Protein AF-A0A523IJZ5-F1 (afdb_monomer)

Nearest PDB structures (foldseek):
  7aeb-assembly1_M  TM=8.830E-01  e=8.370E-03  Algoriphagus machipongonensis
  7b5h-assembly1_AK  TM=8.941E-01  e=1.150E-02  Nostoc sp. PCC 7120 = FACHB-418
  8kea-assembly1_L  TM=5.771E-01  e=1.914E-02  unclassified Caudoviricetes

Solvent-accessible surface area (backbone atoms only — not comparable to full-atom values): 16763 Å² total; per-residue (Å²): 123,75,78,54,56,58,54,52,50,50,50,53,55,48,55,69,60,45,64,66,50,56,62,51,50,53,37,61,65,55,29,76,45,68,46,76,43,70,34,49,88,93,50,34,41,39,58,50,21,29,68,60,71,72,40,41,80,48,23,62,62,42,33,64,70,59,65,45,60,87,82,58,56,60,54,64,75,36,78,44,62,41,67,16,54,70,57,53,51,49,44,75,74,48,88,50,67,71,58,42,54,48,54,51,52,53,52,51,52,55,53,51,59,64,75,70,62,78,88,80,92,81,84,88,86,77,85,90,79,83,84,89,81,88,87,89,80,89,86,89,79,89,82,83,87,82,91,87,85,88,80,89,76,91,86,84,86,87,89,89,84,77,84,76,80,80,73,80,76,78,73,78,70,54,69,66,59,57,53,49,51,53,53,52,52,53,51,52,50,54,50,51,58,57,54,58,66,70,62,69,73,75,78,77,68,71,71,81,76,70,80,82,81,77,94,81,71,92,74,90,75,86,80,86,78,80,78,76,88,76,74,90,76,78,83,78,80,80,68,86,77,72,79,75,78,83,82,81,129

pLDDT: mean 70.41, std 18.74, range [40.12, 95.56]

Mean predicted aligned error: 20.88 Å

Secondary structure (DSSP, 8-state):
-HHHHHHHHHHHHHHHHHHHHHHHHHHHHHTTS-EEEEPPTT--HHHHHHHHHS-GGGHHHHHHHHT--TTT---TT-EEEE--HHHHHHHHH---HHHHHHHHHHHHHHHHHHHT-SS--S--SS-SSS-------S------------------S-----------------HHHHHHHHHHHHHHHHHHHHHHHTSTTSSSSSGGGTSSS--------------------------TTGGGSSS--

Structure (mmCIF, N/CA/C/O backbone):
data_AF-A0A523IJZ5-F1
#
_entry.id   AF-A0A523IJZ5-F1
#
loop_
_atom_site.group_PDB
_atom_site.id
_atom_site.type_symbol
_atom_site.label_atom_id
_atom_site.label_alt_id
_atom_site.label_comp_id
_atom_site.label_asym_id
_atom_site.label_entity_id
_atom_site.label_seq_id
_atom_site.pdbx_PDB_ins_code
_atom_site.Cartn_x
_atom_site.Cartn_y
_atom_site.Cartn_z
_atom_site.occupancy
_atom_site.B_iso_or_equiv
_atom_site.auth_seq_id
_atom_site.auth_comp_id
_atom_site.auth_asym_id
_atom_site.auth_atom_id
_atom_site.pdbx_PDB_model_num
ATOM 1 N N . MET A 1 1 ? -40.196 33.679 2.239 1.00 61.31 1 MET A N 1
ATOM 2 C CA . MET A 1 1 ? -39.319 33.195 1.147 1.00 61.31 1 MET A CA 1
ATOM 3 C C . MET A 1 1 ? -37.826 33.129 1.507 1.00 61.31 1 MET A C 1
ATOM 5 O O . MET A 1 1 ? -37.178 32.192 1.077 1.00 61.31 1 MET A O 1
ATOM 9 N N . LYS A 1 2 ? -37.268 34.013 2.355 1.00 73.88 2 LYS A N 1
ATOM 10 C CA . LYS A 1 2 ? -35.822 34.006 2.694 1.00 73.88 2 LYS A CA 1
ATOM 11 C C . LYS A 1 2 ? -35.298 32.770 3.461 1.00 73.88 2 LYS A C 1
ATOM 13 O O . LYS A 1 2 ? -34.113 32.484 3.391 1.00 73.88 2 LYS A O 1
ATOM 18 N N . LYS A 1 3 ? -36.159 32.020 4.165 1.00 75.25 3 LYS A N 1
ATOM 19 C CA . LYS A 1 3 ? -35.753 30.865 4.999 1.00 75.25 3 LYS A CA 1
ATOM 20 C C . LYS A 1 3 ? -35.251 29.659 4.191 1.00 75.25 3 LYS A C 1
ATOM 22 O O . LYS A 1 3 ? -34.451 28.888 4.699 1.00 75.25 3 LYS A O 1
ATOM 27 N N . TYR A 1 4 ? -35.684 29.521 2.939 1.00 83.62 4 TYR A N 1
ATOM 28 C CA . TYR A 1 4 ? -35.311 28.386 2.091 1.00 83.62 4 TYR A CA 1
ATOM 29 C C . TYR A 1 4 ? -34.018 28.629 1.306 1.00 83.62 4 TYR A C 1
ATOM 31 O O . TYR A 1 4 ? -33.359 27.670 0.936 1.00 83.62 4 TYR A O 1
ATOM 39 N N . ILE A 1 5 ? -33.612 29.894 1.137 1.00 85.50 5 ILE A N 1
ATOM 40 C CA . ILE A 1 5 ? -32.406 30.270 0.382 1.00 85.50 5 ILE A CA 1
ATOM 41 C C . ILE A 1 5 ? -31.143 29.714 1.051 1.00 85.50 5 ILE A C 1
ATOM 43 O O . ILE A 1 5 ? -30.260 29.199 0.374 1.00 85.50 5 ILE A O 1
ATOM 47 N N . LEU A 1 6 ? -31.065 29.771 2.384 1.00 83.38 6 LEU A N 1
ATOM 48 C CA . LEU A 1 6 ? -29.912 29.251 3.121 1.00 83.38 6 LEU A CA 1
ATOM 49 C C . LEU A 1 6 ? -29.849 27.717 3.071 1.00 83.38 6 LEU A C 1
ATOM 51 O O . LEU A 1 6 ? -28.772 27.156 2.900 1.00 83.38 6 LEU A O 1
ATOM 55 N N . ALA A 1 7 ? -31.002 27.048 3.158 1.00 83.69 7 ALA A N 1
ATOM 56 C CA . ALA A 1 7 ? -31.085 25.593 3.061 1.00 83.69 7 ALA A CA 1
ATOM 57 C C . ALA A 1 7 ? -30.683 25.092 1.666 1.00 83.69 7 ALA A C 1
ATOM 59 O O . ALA A 1 7 ? -29.946 24.117 1.565 1.00 83.69 7 ALA A O 1
ATOM 60 N N . THR A 1 8 ? -31.091 25.781 0.594 1.00 87.12 8 THR A N 1
ATOM 61 C CA . THR A 1 8 ? -30.681 25.429 -0.775 1.00 87.12 8 THR A CA 1
ATOM 62 C C . THR A 1 8 ? -29.196 25.681 -1.026 1.00 87.12 8 THR A C 1
ATOM 64 O O . THR A 1 8 ? -28.566 24.899 -1.727 1.00 87.12 8 THR A O 1
ATOM 67 N N . LEU A 1 9 ? -28.615 26.726 -0.424 1.00 88.06 9 LEU A N 1
ATOM 68 C CA . LEU A 1 9 ? -27.176 27.000 -0.524 1.00 88.06 9 LEU A CA 1
ATOM 69 C C . LEU A 1 9 ? -26.358 25.928 0.202 1.00 88.06 9 LEU A C 1
ATOM 71 O O . LEU A 1 9 ? -25.366 25.440 -0.329 1.00 88.06 9 LEU A O 1
ATOM 75 N N . PHE A 1 10 ? -26.809 25.523 1.390 1.00 86.88 10 PHE A N 1
ATOM 76 C CA . PHE A 1 10 ? -26.154 24.473 2.162 1.00 86.88 10 PHE A CA 1
ATOM 77 C C . PHE A 1 10 ? -26.295 23.103 1.493 1.00 86.88 10 PHE A C 1
ATOM 79 O O . PHE A 1 10 ? -25.325 22.358 1.437 1.00 86.88 10 PHE A O 1
ATOM 86 N N . LEU A 1 11 ? -27.465 22.789 0.927 1.00 85.44 11 LEU A N 1
ATOM 87 C CA . LEU A 1 11 ? -27.682 21.550 0.181 1.00 85.44 11 LEU A CA 1
ATOM 88 C C . LEU A 1 11 ? -26.847 21.514 -1.106 1.00 85.44 11 LEU A C 1
ATOM 90 O O . LEU A 1 11 ? -26.221 20.500 -1.383 1.00 85.44 11 LEU A O 1
ATOM 94 N N . GLY A 1 12 ? -26.773 22.620 -1.854 1.00 84.88 12 GLY A N 1
ATOM 95 C CA . GLY A 1 12 ? -25.914 22.718 -3.038 1.00 84.88 12 GLY A CA 1
ATOM 96 C C . GLY A 1 12 ? -24.428 22.564 -2.701 1.00 84.88 12 GLY A C 1
ATOM 97 O O . GLY A 1 12 ? -23.717 21.837 -3.389 1.00 84.88 12 GLY A O 1
ATOM 98 N N . LEU A 1 13 ? -23.971 23.177 -1.602 1.00 83.44 13 LEU A N 1
ATOM 99 C CA . LEU A 1 13 ? -22.593 23.034 -1.120 1.00 83.44 13 LEU A CA 1
ATOM 100 C C . LEU A 1 13 ? -22.301 21.611 -0.618 1.00 83.44 13 LEU A C 1
ATOM 102 O O . LEU A 1 13 ? -21.211 21.094 -0.836 1.00 83.44 13 LEU A O 1
ATOM 106 N N . PHE A 1 14 ? -23.273 20.972 0.033 1.00 79.81 14 PHE A N 1
ATOM 107 C CA . PHE A 1 14 ? -23.161 19.597 0.509 1.00 79.81 14 PHE A CA 1
ATOM 108 C C . PHE A 1 14 ? -23.095 18.604 -0.655 1.00 79.81 14 PHE A C 1
ATOM 110 O O . PHE A 1 14 ? -22.232 17.737 -0.652 1.00 79.81 14 PHE A O 1
ATOM 117 N N . VAL A 1 15 ? -23.929 18.773 -1.686 1.00 79.56 15 VAL A N 1
ATOM 118 C CA . VAL A 1 15 ? -23.905 17.931 -2.895 1.00 79.56 15 VAL A CA 1
ATOM 119 C C . VAL A 1 15 ? -22.580 18.081 -3.654 1.00 79.56 15 VAL A C 1
ATOM 121 O O . VAL A 1 15 ? -22.011 17.074 -4.061 1.00 79.56 15 VAL A O 1
ATOM 124 N N . LEU A 1 16 ? -22.019 19.294 -3.739 1.00 76.81 16 LEU A N 1
ATOM 125 C CA . LEU A 1 16 ? -20.669 19.523 -4.283 1.00 76.81 16 LEU A CA 1
ATOM 126 C C . LEU A 1 16 ? -19.558 18.817 -3.486 1.00 76.81 16 LEU A C 1
ATOM 128 O O . LEU A 1 16 ? -18.507 18.502 -4.035 1.00 76.81 16 LEU A O 1
ATOM 132 N N . PHE A 1 17 ? -19.781 18.559 -2.197 1.00 71.81 17 PHE A N 1
ATOM 133 C CA . PHE A 1 17 ? -18.859 17.806 -1.344 1.00 71.81 17 PHE A CA 1
ATOM 134 C C . PHE A 1 17 ? -19.117 16.290 -1.339 1.00 71.81 17 PHE A C 1
ATOM 136 O O . PHE A 1 17 ? -18.283 15.553 -0.812 1.00 71.81 17 PHE A O 1
ATOM 143 N N . LEU A 1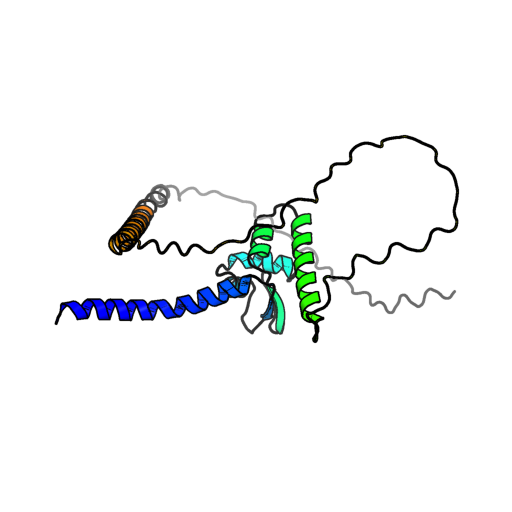 18 ? -20.224 15.805 -1.918 1.00 66.94 18 LEU A N 1
ATOM 144 C CA . LEU A 1 18 ? -20.534 14.371 -1.983 1.00 66.94 18 LEU A CA 1
ATOM 145 C C . LEU A 1 18 ? -19.800 13.647 -3.118 1.00 66.94 18 LEU A C 1
ATOM 147 O O . LEU A 1 18 ? -19.431 12.490 -2.940 1.00 66.94 18 LEU A O 1
ATOM 151 N N . GLU A 1 19 ? -19.534 14.310 -4.245 1.00 61.75 19 GLU A N 1
ATOM 152 C CA . GLU A 1 19 ? -18.826 13.706 -5.387 1.00 61.75 19 GLU A CA 1
ATOM 153 C C . GLU A 1 19 ? -17.464 13.066 -5.026 1.00 61.75 19 GLU A C 1
ATOM 155 O O . GLU A 1 19 ? -17.222 11.919 -5.415 1.00 61.75 19 GLU A O 1
ATOM 160 N N . PRO A 1 20 ? -16.573 13.702 -4.237 1.00 68.12 20 PRO A N 1
ATOM 161 C CA . PRO A 1 20 ? -15.323 13.058 -3.833 1.00 68.12 20 PRO A CA 1
ATOM 162 C C . PRO A 1 20 ? -15.510 11.894 -2.843 1.00 68.12 20 PRO A C 1
ATOM 164 O O . PRO A 1 20 ? -14.590 11.100 -2.670 1.00 68.12 20 PRO A O 1
ATOM 167 N N . ALA A 1 21 ? -16.667 11.742 -2.191 1.00 61.16 21 ALA A N 1
ATOM 168 C CA . ALA A 1 21 ? -16.880 10.644 -1.246 1.00 61.16 21 ALA A CA 1
ATOM 169 C C . ALA A 1 21 ? -17.087 9.293 -1.950 1.00 61.16 21 ALA A C 1
ATOM 171 O O . ALA A 1 21 ? -16.671 8.261 -1.423 1.00 61.16 21 ALA A O 1
ATOM 172 N N . GLU A 1 22 ? -17.676 9.279 -3.148 1.00 60.88 22 GLU A N 1
ATOM 173 C CA . GLU A 1 22 ? -17.933 8.031 -3.882 1.00 60.88 22 GLU A CA 1
ATOM 174 C C . GLU A 1 22 ? -16.650 7.406 -4.446 1.00 60.88 22 GLU A C 1
ATOM 176 O O . GLU A 1 22 ? -16.465 6.183 -4.422 1.00 60.88 22 GLU A O 1
ATOM 181 N N . THR A 1 23 ? -15.706 8.244 -4.881 1.00 62.97 23 THR A N 1
ATOM 182 C CA . THR A 1 23 ? -14.375 7.785 -5.304 1.00 62.97 23 THR A CA 1
ATOM 183 C C . THR A 1 23 ? -13.568 7.245 -4.121 1.00 62.97 23 THR A C 1
ATOM 185 O O . THR A 1 23 ? -12.861 6.248 -4.259 1.00 62.97 23 THR A O 1
ATOM 188 N N . LEU A 1 24 ? -13.739 7.822 -2.929 1.00 64.75 24 LEU A N 1
ATOM 189 C CA . LEU A 1 24 ? -13.119 7.311 -1.707 1.00 64.75 24 LEU A CA 1
ATOM 190 C C . LEU A 1 24 ? -13.738 5.985 -1.247 1.00 64.75 24 LEU A C 1
ATOM 192 O O . LEU A 1 24 ? -12.995 5.064 -0.907 1.00 64.75 24 LEU A O 1
ATOM 196 N N . LEU A 1 25 ? -15.068 5.851 -1.269 1.00 65.31 25 LEU A N 1
ATOM 197 C CA . LEU A 1 25 ? -15.732 4.613 -0.844 1.00 65.31 25 LEU A CA 1
ATOM 198 C C . LEU A 1 25 ? -15.431 3.441 -1.781 1.00 65.31 25 LEU A C 1
ATOM 200 O O . LEU A 1 25 ? -15.143 2.343 -1.309 1.00 65.31 25 LEU A O 1
ATOM 204 N N . SER A 1 26 ? -15.477 3.658 -3.096 1.00 61.38 26 SER A N 1
ATOM 205 C CA . SER A 1 26 ? -15.218 2.595 -4.077 1.00 61.38 26 SER A CA 1
ATOM 206 C C . SER A 1 26 ? -13.779 2.077 -4.017 1.00 61.38 26 SER A C 1
ATOM 208 O O . SER A 1 26 ? -13.562 0.867 -4.107 1.00 61.38 26 SER A O 1
ATOM 210 N N . ASN A 1 27 ? -12.803 2.960 -3.786 1.00 64.19 27 ASN A N 1
ATOM 211 C CA . ASN A 1 27 ? -11.421 2.549 -3.546 1.00 64.19 27 ASN A CA 1
ATOM 212 C C . ASN A 1 27 ? -11.291 1.780 -2.226 1.00 64.19 27 ASN A C 1
ATOM 214 O O . ASN A 1 27 ? -10.642 0.738 -2.198 1.00 64.19 27 ASN A O 1
ATOM 218 N N . PHE A 1 28 ? -11.968 2.223 -1.163 1.00 67.31 28 PHE A N 1
ATOM 219 C CA . PHE A 1 28 ? -11.942 1.531 0.127 1.00 67.31 28 PHE A CA 1
ATOM 220 C C . PHE A 1 28 ? -12.546 0.117 0.054 1.00 67.31 28 PHE A C 1
ATOM 222 O O . PHE A 1 28 ? -12.007 -0.813 0.644 1.00 67.31 28 PHE A O 1
ATOM 229 N N . LEU A 1 29 ? -13.619 -0.067 -0.722 1.00 65.56 29 LEU A N 1
ATOM 230 C CA . LEU A 1 29 ? -14.263 -1.369 -0.946 1.00 65.56 29 LEU A CA 1
ATOM 231 C C . LEU A 1 29 ? -13.415 -2.318 -1.814 1.00 65.56 29 LEU A C 1
ATOM 233 O O . LEU A 1 29 ? -13.462 -3.531 -1.628 1.00 65.56 29 LEU A O 1
ATOM 237 N N . ARG A 1 30 ? -12.608 -1.794 -2.746 1.00 63.94 30 ARG A N 1
ATOM 238 C CA . ARG A 1 30 ? -11.722 -2.608 -3.606 1.00 63.94 30 ARG A CA 1
ATOM 239 C C . ARG A 1 30 ? -10.488 -3.155 -2.887 1.00 63.94 30 ARG A C 1
ATOM 241 O O . ARG A 1 30 ? -9.877 -4.104 -3.366 1.00 63.94 30 ARG A O 1
ATOM 248 N N . LEU A 1 31 ? -10.132 -2.587 -1.740 1.00 75.06 31 LEU A N 1
ATOM 249 C CA . LEU A 1 31 ? -8.937 -2.941 -0.975 1.00 75.06 31 LEU A CA 1
ATOM 250 C C . LEU A 1 31 ? -9.049 -4.235 -0.165 1.00 75.06 31 LEU A C 1
ATOM 252 O O . LEU A 1 31 ? -8.083 -4.616 0.502 1.00 75.06 31 LEU A O 1
ATOM 256 N N . GLU A 1 32 ? -10.198 -4.910 -0.180 1.00 81.19 32 GLU A N 1
ATOM 257 C CA . GLU A 1 32 ? -10.340 -6.196 0.508 1.00 81.19 32 GLU A CA 1
ATOM 258 C C . GLU A 1 32 ? -9.559 -7.319 -0.184 1.00 81.19 32 GLU A C 1
ATOM 260 O O . GLU A 1 32 ? -9.140 -8.268 0.481 1.00 81.19 32 GLU A O 1
ATOM 265 N N . GLN A 1 33 ? -9.291 -7.197 -1.489 1.00 85.69 33 GLN A N 1
ATOM 266 C CA . GLN A 1 33 ? -8.629 -8.237 -2.273 1.00 85.69 33 GLN A CA 1
ATOM 267 C C . GLN A 1 33 ? -7.292 -7.763 -2.866 1.00 85.69 33 GLN A C 1
ATOM 269 O O . GLN A 1 33 ? -7.141 -6.581 -3.178 1.00 85.69 33 GLN A O 1
ATOM 274 N N . PRO A 1 34 ? -6.309 -8.675 -3.031 1.00 90.19 34 PRO A N 1
ATOM 275 C CA . PRO A 1 34 ? -5.136 -8.411 -3.858 1.00 90.19 34 PRO A CA 1
ATOM 276 C C . PRO A 1 34 ? -5.537 -7.913 -5.243 1.00 90.19 34 PRO A C 1
ATOM 278 O O . PRO A 1 34 ? -6.434 -8.479 -5.867 1.00 90.19 34 PRO A O 1
ATOM 281 N N . THR A 1 35 ? -4.801 -6.948 -5.778 1.00 91.12 35 THR A N 1
ATOM 282 C CA . THR A 1 35 ? -4.906 -6.598 -7.193 1.00 91.12 35 THR A CA 1
ATOM 283 C C . THR A 1 35 ? -3.532 -6.386 -7.811 1.00 91.12 35 THR A C 1
ATOM 285 O O . THR A 1 35 ? -2.534 -6.230 -7.106 1.00 91.12 35 THR A O 1
ATOM 288 N N . VAL A 1 36 ? -3.474 -6.413 -9.139 1.00 92.69 36 VAL A N 1
ATOM 289 C CA . VAL A 1 36 ? -2.264 -6.098 -9.903 1.00 92.69 36 VAL A CA 1
ATOM 290 C C . VAL A 1 36 ? -2.508 -4.784 -10.626 1.00 92.69 36 VAL A C 1
ATOM 292 O O . VAL A 1 36 ? -3.498 -4.641 -11.342 1.00 92.69 36 VAL A O 1
ATOM 295 N N . HIS A 1 37 ? -1.617 -3.826 -10.414 1.00 93.44 37 HIS A N 1
ATOM 296 C CA . HIS A 1 37 ? -1.628 -2.528 -11.063 1.00 93.44 37 HIS A CA 1
ATOM 297 C C . HIS A 1 37 ? -0.541 -2.489 -12.135 1.00 93.44 37 HIS A C 1
ATOM 299 O O . HIS A 1 37 ? 0.608 -2.823 -11.863 1.00 93.44 37 HIS A O 1
ATOM 305 N N . GLU A 1 38 ? -0.909 -2.106 -13.351 1.00 95.56 38 GLU A N 1
ATOM 306 C CA . GLU A 1 38 ? 0.049 -1.795 -14.408 1.00 95.56 38 GLU A CA 1
ATOM 307 C C . GLU A 1 38 ? 0.477 -0.336 -14.258 1.00 95.56 38 GLU A C 1
ATOM 309 O O . GLU A 1 38 ? -0.375 0.550 -14.191 1.00 95.56 38 GLU A O 1
ATOM 314 N N . VAL A 1 39 ? 1.781 -0.115 -14.124 1.00 94.75 39 VAL A N 1
ATOM 315 C CA . VAL A 1 39 ? 2.384 1.196 -13.875 1.00 94.75 39 VAL A CA 1
ATOM 316 C C . VAL A 1 39 ? 2.262 2.053 -15.131 1.00 94.75 39 VAL A C 1
ATOM 318 O O . VAL A 1 39 ? 2.678 1.633 -16.212 1.00 94.75 39 VAL A O 1
ATOM 321 N N . GLU A 1 40 ? 1.714 3.258 -14.996 1.00 94.69 40 GLU A N 1
ATOM 322 C CA . GLU A 1 40 ? 1.610 4.225 -16.093 1.00 94.69 40 GLU A CA 1
ATOM 323 C C . GLU A 1 40 ? 2.804 5.201 -16.103 1.00 94.69 40 GLU A C 1
ATOM 325 O O . GLU A 1 40 ? 3.566 5.313 -15.138 1.00 94.69 40 GLU A O 1
ATOM 330 N N . ASP A 1 41 ? 2.970 5.947 -17.199 1.00 93.88 41 ASP A N 1
ATOM 331 C CA . ASP A 1 41 ? 3.977 7.008 -17.287 1.00 93.88 41 ASP A CA 1
ATOM 332 C C . ASP A 1 41 ? 3.789 8.042 -16.160 1.00 93.88 41 ASP A C 1
ATOM 334 O O . ASP A 1 41 ? 2.743 8.682 -16.024 1.00 93.88 41 ASP A O 1
ATOM 338 N N . GLY A 1 42 ? 4.829 8.231 -15.342 1.00 90.44 42 GLY A N 1
ATOM 339 C CA . GLY A 1 42 ? 4.798 9.150 -14.200 1.00 90.44 42 GLY A CA 1
ATOM 340 C C . GLY A 1 42 ? 4.146 8.581 -12.934 1.00 90.44 42 GLY A C 1
ATOM 341 O O . GLY A 1 42 ? 3.766 9.352 -12.042 1.00 90.44 42 GLY A O 1
ATOM 342 N N . ASP A 1 43 ? 3.993 7.261 -12.837 1.00 92.44 43 ASP A N 1
ATOM 343 C CA . ASP A 1 43 ? 3.696 6.583 -11.579 1.00 92.44 43 ASP A CA 1
ATOM 344 C C . ASP A 1 43 ? 4.961 6.272 -10.766 1.00 92.44 43 ASP A C 1
ATOM 346 O O . ASP A 1 43 ? 6.047 6.048 -11.288 1.00 92.44 43 ASP A O 1
ATOM 350 N N . TRP A 1 44 ? 4.801 6.282 -9.444 1.00 92.88 44 TRP A N 1
ATOM 351 C CA . TRP A 1 44 ? 5.790 5.832 -8.464 1.00 92.88 44 TRP A CA 1
ATOM 352 C C . TRP A 1 44 ? 5.054 5.143 -7.308 1.00 92.88 44 TRP A C 1
ATOM 354 O O . TRP A 1 44 ? 3.867 5.424 -7.086 1.00 92.88 44 TRP A O 1
ATOM 364 N N . LEU A 1 45 ? 5.711 4.261 -6.544 1.00 93.88 45 LEU A N 1
ATOM 365 C CA . LEU A 1 45 ? 5.031 3.459 -5.508 1.00 93.88 45 LEU A CA 1
ATOM 366 C C . LEU A 1 45 ? 4.273 4.314 -4.485 1.00 93.88 45 LEU A C 1
ATOM 368 O O . LEU A 1 45 ? 3.174 3.933 -4.101 1.00 93.88 45 LEU A O 1
ATOM 372 N N . SER A 1 46 ? 4.763 5.489 -4.083 1.00 93.12 46 SER A N 1
ATOM 373 C CA . SER A 1 46 ? 4.018 6.384 -3.171 1.00 93.12 46 SER A CA 1
ATOM 374 C C . SER A 1 46 ? 2.729 6.945 -3.767 1.00 93.12 46 SER A C 1
ATOM 376 O O . SER A 1 46 ? 1.756 7.139 -3.037 1.00 93.12 46 SER A O 1
ATOM 378 N N . LYS A 1 47 ? 2.682 7.190 -5.081 1.00 92.62 47 LYS A N 1
ATOM 379 C CA . LYS A 1 47 ? 1.460 7.622 -5.775 1.00 92.62 47 LYS A CA 1
ATOM 380 C C . LYS A 1 47 ? 0.474 6.464 -5.891 1.00 92.62 47 LYS A C 1
ATOM 382 O O . LYS A 1 47 ? -0.714 6.653 -5.641 1.00 92.62 47 LYS A O 1
ATOM 387 N N . ILE A 1 48 ? 0.975 5.262 -6.166 1.00 93.12 48 ILE A N 1
ATOM 388 C CA . ILE A 1 48 ? 0.184 4.026 -6.158 1.00 93.12 48 ILE A CA 1
ATOM 389 C C . ILE A 1 48 ? -0.374 3.782 -4.744 1.00 93.12 48 ILE A C 1
ATOM 391 O O . ILE A 1 48 ? -1.578 3.616 -4.569 1.00 93.12 48 ILE A O 1
ATOM 395 N N . ALA A 1 49 ? 0.455 3.875 -3.707 1.00 93.94 49 ALA A N 1
ATOM 396 C CA . ALA A 1 49 ? 0.047 3.743 -2.311 1.00 93.94 49 ALA A CA 1
ATOM 397 C C . ALA A 1 49 ? -1.013 4.777 -1.907 1.00 93.94 49 ALA A C 1
ATOM 399 O O . ALA A 1 49 ? -1.989 4.437 -1.239 1.00 93.94 49 ALA A O 1
ATOM 400 N N . LEU A 1 50 ? -0.863 6.030 -2.342 1.00 91.94 50 LEU A N 1
ATOM 401 C CA . LEU A 1 50 ? -1.869 7.067 -2.128 1.00 91.94 50 LEU A CA 1
ATOM 402 C C . LEU A 1 50 ? -3.186 6.735 -2.843 1.00 91.94 50 LEU A C 1
ATOM 404 O O . LEU A 1 50 ? -4.248 6.865 -2.240 1.00 91.94 50 LEU A O 1
ATOM 408 N N . LYS A 1 51 ? -3.123 6.284 -4.099 1.00 91.00 51 LYS A N 1
ATOM 409 C CA . LYS A 1 51 ? -4.293 5.927 -4.914 1.00 91.00 51 LYS A CA 1
ATOM 410 C C . LYS A 1 51 ? -5.086 4.773 -4.304 1.00 91.00 51 LYS A C 1
ATOM 412 O O . LYS A 1 51 ? -6.309 4.851 -4.238 1.00 91.00 51 LYS A O 1
ATOM 417 N N . TYR A 1 52 ? -4.396 3.726 -3.857 1.00 92.19 52 TYR A N 1
ATOM 418 C CA . TYR A 1 52 ? -5.039 2.529 -3.324 1.00 92.19 52 TYR A CA 1
ATOM 419 C C . TYR A 1 52 ? -5.374 2.669 -1.839 1.00 92.19 52 TYR A C 1
ATOM 421 O O . TYR A 1 52 ? -6.514 2.442 -1.466 1.00 92.19 52 TYR A O 1
ATOM 429 N N . TYR A 1 53 ? -4.440 3.086 -0.985 1.00 91.12 53 TYR A N 1
ATOM 430 C CA . TYR A 1 53 ? -4.624 3.071 0.474 1.00 91.12 53 TYR A CA 1
ATOM 431 C C . TYR A 1 53 ? -4.994 4.426 1.081 1.00 91.12 53 TYR A C 1
ATOM 433 O O . TYR A 1 53 ? -5.191 4.521 2.293 1.00 91.12 53 TYR A O 1
ATOM 441 N N . GLY A 1 54 ? -5.016 5.495 0.281 1.00 90.69 54 GLY A N 1
ATOM 442 C CA . GLY A 1 54 ? -5.206 6.860 0.776 1.00 90.69 54 GLY A CA 1
ATOM 443 C C . GLY A 1 54 ? -4.028 7.384 1.604 1.00 90.69 54 GLY A C 1
ATOM 444 O O . GLY A 1 54 ? -4.131 8.452 2.204 1.00 90.69 54 GLY A O 1
ATOM 445 N N . ASN A 1 55 ? -2.910 6.652 1.665 1.00 90.50 55 ASN A N 1
ATOM 446 C CA . ASN A 1 55 ? -1.734 7.040 2.432 1.00 90.50 55 ASN A CA 1
ATOM 447 C C . ASN A 1 55 ? -0.452 6.706 1.651 1.00 90.50 55 ASN A C 1
ATOM 449 O O . ASN A 1 55 ? -0.163 5.527 1.432 1.00 90.50 55 ASN A O 1
ATOM 453 N N . PRO A 1 56 ? 0.346 7.721 1.267 1.00 92.94 56 PRO A N 1
ATOM 454 C CA . PRO A 1 56 ? 1.535 7.507 0.460 1.00 92.94 56 PRO A CA 1
ATOM 455 C C . PRO A 1 56 ? 2.611 6.730 1.214 1.00 92.94 56 PRO A C 1
ATOM 457 O O . PRO A 1 56 ? 3.423 6.095 0.561 1.00 92.94 56 PRO A O 1
ATOM 460 N N . THR A 1 57 ? 2.624 6.722 2.555 1.00 94.25 57 THR A N 1
ATOM 461 C CA . THR A 1 57 ? 3.680 6.058 3.340 1.00 94.25 57 THR A CA 1
ATOM 462 C C . THR A 1 57 ? 3.704 4.543 3.172 1.00 94.25 57 THR A C 1
ATOM 464 O O . THR A 1 57 ? 4.692 3.928 3.547 1.00 94.25 57 THR A O 1
ATOM 467 N N . PHE A 1 58 ? 2.648 3.938 2.612 1.00 94.81 58 PHE A N 1
ATOM 468 C CA . PHE A 1 58 ? 2.610 2.503 2.303 1.00 94.81 58 PHE A CA 1
ATOM 469 C C . PHE A 1 58 ? 3.539 2.074 1.154 1.00 94.81 58 PHE A C 1
ATOM 471 O O . PHE A 1 58 ? 3.600 0.896 0.807 1.00 94.81 58 PHE A O 1
ATOM 478 N N . TRP A 1 59 ? 4.267 3.016 0.552 1.00 94.75 59 TRP A N 1
ATOM 479 C CA . TRP A 1 59 ? 5.226 2.735 -0.513 1.00 94.75 59 TRP A CA 1
ATOM 480 C C . TRP A 1 59 ? 6.347 1.781 -0.082 1.00 94.75 59 TRP A C 1
ATOM 482 O O . TRP A 1 59 ? 6.773 0.966 -0.890 1.00 94.75 59 TRP A O 1
ATOM 492 N N . GLN A 1 60 ? 6.777 1.833 1.183 1.00 93.62 60 GLN A N 1
ATOM 493 C CA . GLN A 1 60 ? 7.852 0.983 1.716 1.00 93.62 60 GLN A CA 1
ATOM 494 C C . GLN A 1 60 ? 7.426 -0.486 1.767 1.00 93.62 60 GLN A C 1
ATOM 496 O O . GLN A 1 60 ? 8.173 -1.392 1.402 1.00 93.62 60 GLN A O 1
ATOM 501 N N . GLU A 1 61 ? 6.188 -0.739 2.195 1.00 94.31 61 GLU A N 1
ATOM 502 C CA . GLU A 1 61 ? 5.641 -2.088 2.192 1.00 94.31 61 GLU A CA 1
ATOM 503 C C . GLU A 1 61 ? 5.391 -2.587 0.762 1.00 94.31 61 GLU A C 1
ATOM 505 O O . GLU A 1 61 ? 5.637 -3.759 0.479 1.00 94.31 61 GLU A O 1
ATOM 510 N N . LEU A 1 62 ? 4.963 -1.713 -0.159 1.00 93.56 62 LEU A N 1
ATOM 511 C CA . LEU A 1 62 ? 4.847 -2.068 -1.578 1.00 93.56 62 LEU A CA 1
ATOM 512 C C . LEU A 1 62 ? 6.200 -2.426 -2.200 1.00 93.56 62 LEU A C 1
ATOM 514 O O . LEU A 1 62 ? 6.273 -3.414 -2.931 1.00 93.56 62 LEU A O 1
ATOM 518 N N . GLU A 1 63 ? 7.253 -1.667 -1.902 1.00 93.06 63 GLU A N 1
ATOM 519 C CA . GLU A 1 63 ? 8.622 -1.930 -2.362 1.00 93.06 63 GLU A CA 1
ATOM 520 C C . GLU A 1 63 ? 9.083 -3.319 -1.906 1.00 93.06 63 GLU A C 1
ATOM 522 O O . GLU A 1 63 ? 9.522 -4.129 -2.725 1.00 93.06 63 GLU A O 1
ATOM 527 N N . LEU A 1 64 ? 8.869 -3.648 -0.627 1.00 90.62 64 LEU A N 1
ATOM 528 C CA . LEU A 1 64 ? 9.221 -4.948 -0.055 1.00 90.62 64 LEU A CA 1
ATOM 529 C C . LEU A 1 64 ? 8.478 -6.118 -0.722 1.00 90.62 64 LEU A C 1
ATOM 531 O O . LEU A 1 64 ? 9.073 -7.162 -0.996 1.00 90.62 64 LEU A O 1
ATOM 535 N N . ILE A 1 65 ? 7.176 -5.960 -0.974 1.00 91.50 65 ILE A N 1
ATOM 536 C CA . ILE A 1 65 ? 6.334 -7.007 -1.577 1.00 91.50 65 ILE A CA 1
ATOM 537 C C . ILE A 1 65 ? 6.728 -7.259 -3.031 1.00 91.50 65 ILE A C 1
ATOM 539 O O . ILE A 1 65 ? 6.805 -8.413 -3.460 1.00 91.50 65 ILE A O 1
ATOM 543 N N . ASN A 1 66 ? 6.972 -6.184 -3.779 1.00 91.19 66 ASN A N 1
ATOM 544 C CA . ASN A 1 66 ? 7.285 -6.246 -5.204 1.00 91.19 66 ASN A CA 1
ATOM 545 C C . ASN A 1 66 ? 8.766 -6.496 -5.479 1.00 91.19 66 ASN A C 1
ATOM 547 O O . ASN A 1 66 ? 9.123 -6.796 -6.614 1.00 91.19 66 ASN A O 1
ATOM 551 N N . ARG A 1 67 ? 9.615 -6.430 -4.443 1.00 86.75 67 ARG A N 1
ATOM 552 C CA . ARG A 1 67 ? 11.077 -6.493 -4.567 1.00 86.75 67 ARG A CA 1
ATOM 553 C C . ARG A 1 67 ? 11.585 -5.464 -5.576 1.00 86.75 67 ARG A C 1
ATOM 555 O O . ARG A 1 67 ? 12.479 -5.764 -6.367 1.00 86.75 67 ARG A O 1
ATOM 562 N N . ALA A 1 68 ? 10.967 -4.284 -5.565 1.00 80.69 68 ALA A N 1
ATOM 563 C CA . ALA A 1 68 ? 11.366 -3.205 -6.448 1.00 80.69 68 ALA A CA 1
ATOM 564 C C . ALA A 1 68 ? 12.821 -2.804 -6.130 1.00 80.69 68 ALA A C 1
ATOM 566 O O . ALA A 1 68 ? 13.228 -2.876 -4.963 1.00 80.69 68 ALA A O 1
ATOM 567 N N . PRO A 1 69 ? 13.621 -2.438 -7.146 1.00 72.25 69 PRO A N 1
ATOM 568 C CA . PRO A 1 69 ? 14.956 -1.897 -6.924 1.00 72.25 69 PRO A CA 1
ATOM 569 C C . PRO A 1 69 ? 14.880 -0.629 -6.061 1.00 72.25 69 PRO A C 1
ATOM 571 O O . PRO A 1 69 ? 13.868 0.070 -6.077 1.00 72.25 69 PRO A O 1
ATOM 574 N N . GLU A 1 70 ? 15.944 -0.370 -5.293 1.00 74.06 70 GLU A N 1
ATOM 575 C CA . GLU A 1 70 ? 15.968 0.662 -4.249 1.00 74.06 70 GLU A CA 1
ATOM 576 C C . GLU A 1 70 ? 15.354 1.993 -4.698 1.00 74.06 70 GLU A C 1
ATOM 578 O O . GLU A 1 70 ? 15.728 2.551 -5.731 1.00 74.06 70 GLU A O 1
ATOM 583 N N . GLY A 1 71 ? 14.474 2.549 -3.863 1.00 66.12 71 GLY A N 1
ATOM 584 C CA . GLY A 1 71 ? 14.120 3.962 -3.935 1.00 66.12 71 GLY A CA 1
ATOM 585 C C . GLY A 1 71 ? 12.812 4.254 -4.653 1.00 66.12 71 GLY A C 1
ATOM 586 O O . GLY A 1 71 ? 12.699 5.295 -5.303 1.00 66.12 71 GLY A O 1
ATOM 587 N N . ASN A 1 72 ? 11.792 3.401 -4.494 1.00 75.31 72 ASN A N 1
ATOM 588 C CA . ASN A 1 72 ? 10.435 3.712 -4.975 1.00 75.31 72 ASN A CA 1
ATOM 589 C C . ASN A 1 72 ? 10.342 3.865 -6.517 1.00 75.31 72 ASN A C 1
ATOM 591 O O . ASN A 1 72 ? 9.373 4.418 -7.046 1.00 75.31 72 ASN A O 1
ATOM 595 N N . LEU A 1 73 ? 11.342 3.344 -7.236 1.00 83.00 73 LEU A N 1
ATOM 596 C CA . LEU A 1 73 ? 11.413 3.337 -8.692 1.00 83.00 73 LEU A CA 1
ATOM 597 C C . LEU A 1 73 ? 10.604 2.164 -9.248 1.00 83.00 73 LEU A C 1
ATOM 599 O O . LEU A 1 73 ? 10.854 1.006 -8.926 1.00 83.00 73 LEU A O 1
ATOM 603 N N . VAL A 1 74 ? 9.643 2.495 -10.102 1.00 89.69 74 VAL A N 1
ATOM 604 C CA . VAL A 1 74 ? 8.893 1.555 -10.937 1.00 89.69 74 VAL A CA 1
ATOM 605 C C . VAL A 1 74 ? 8.887 2.085 -12.359 1.00 89.69 74 VAL A C 1
ATOM 607 O O . VAL A 1 74 ? 8.924 3.303 -12.565 1.00 89.69 74 VAL A O 1
ATOM 610 N N . PHE A 1 75 ? 8.862 1.186 -13.335 1.00 91.50 75 PHE A N 1
ATOM 611 C CA . PHE A 1 75 ? 8.899 1.570 -14.743 1.00 91.50 75 PHE A CA 1
ATOM 612 C C . PHE A 1 75 ? 7.518 1.434 -15.394 1.00 91.50 75 PHE A C 1
ATOM 614 O O . PHE A 1 75 ? 6.774 0.511 -15.064 1.00 91.50 75 PHE A O 1
ATOM 621 N N . PRO A 1 76 ? 7.159 2.314 -16.341 1.00 94.56 76 PRO A N 1
ATOM 622 C CA . PRO A 1 76 ? 5.917 2.178 -17.095 1.00 94.56 76 PRO A CA 1
ATOM 623 C C . PRO A 1 76 ? 5.787 0.802 -17.765 1.00 94.56 76 PRO A C 1
ATOM 625 O O . PRO A 1 76 ? 6.749 0.284 -18.338 1.00 94.56 76 PRO A O 1
ATOM 628 N N . GLY A 1 77 ? 4.600 0.200 -17.677 1.00 93.06 77 GLY A N 1
ATOM 629 C CA . GLY A 1 77 ? 4.307 -1.166 -18.130 1.00 93.06 77 GLY A CA 1
ATOM 630 C C . GLY A 1 77 ? 4.677 -2.269 -17.127 1.00 93.06 77 GLY A C 1
ATOM 631 O O . GLY A 1 77 ? 4.362 -3.442 -17.351 1.00 93.06 77 GLY A O 1
ATOM 632 N N . GLU A 1 78 ? 5.323 -1.931 -16.008 1.00 92.88 78 GLU A N 1
ATOM 633 C CA . GLU A 1 78 ? 5.596 -2.881 -14.930 1.00 92.88 78 GLU A CA 1
ATOM 634 C C . GLU A 1 78 ? 4.307 -3.262 -14.190 1.00 92.88 78 GLU A C 1
ATOM 636 O O . GLU A 1 78 ? 3.392 -2.457 -14.018 1.00 92.88 78 GLU A O 1
ATOM 641 N N . LYS A 1 79 ? 4.221 -4.514 -13.733 1.00 93.31 79 LYS A N 1
ATOM 642 C CA . LYS A 1 79 ? 3.084 -5.010 -12.952 1.00 93.31 79 LYS A CA 1
ATOM 643 C C . LYS A 1 79 ? 3.422 -4.995 -11.470 1.00 93.31 79 LYS A C 1
ATOM 645 O O . LYS A 1 79 ? 4.141 -5.867 -10.989 1.00 93.31 79 LYS A O 1
ATOM 650 N N . VAL A 1 80 ? 2.839 -4.048 -10.747 1.00 93.31 80 VAL A N 1
ATOM 651 C CA . VAL A 1 80 ? 2.965 -3.910 -9.296 1.00 93.31 80 VAL A CA 1
ATOM 652 C C . VAL A 1 80 ? 1.823 -4.652 -8.612 1.00 93.31 80 VAL A C 1
ATOM 654 O O . VAL A 1 80 ? 0.640 -4.387 -8.831 1.00 93.31 80 VAL A O 1
ATOM 657 N N . ILE A 1 81 ? 2.175 -5.587 -7.742 1.00 93.25 81 ILE A N 1
ATOM 658 C CA . ILE A 1 81 ? 1.256 -6.255 -6.832 1.00 93.25 81 ILE A CA 1
ATOM 659 C C . ILE A 1 81 ? 0.856 -5.272 -5.733 1.00 93.25 81 ILE A C 1
ATOM 661 O O . ILE A 1 81 ? 1.688 -4.787 -4.963 1.00 93.25 81 ILE A O 1
ATOM 665 N N . VAL A 1 82 ? -0.445 -5.029 -5.631 1.00 94.00 82 VAL A N 1
ATOM 666 C CA . VAL A 1 82 ? -1.064 -4.194 -4.607 1.00 94.00 82 VAL A CA 1
ATOM 667 C C . VAL A 1 82 ? -1.829 -5.118 -3.656 1.00 94.00 82 VAL A C 1
ATOM 669 O O . VAL A 1 82 ? -2.870 -5.669 -4.030 1.00 94.00 82 VAL A O 1
ATOM 672 N N . PRO A 1 83 ? -1.322 -5.374 -2.437 1.00 93.56 83 PRO A N 1
ATOM 673 C CA . PRO A 1 83 ? -1.993 -6.255 -1.498 1.00 93.56 83 PRO A CA 1
ATOM 674 C C . PRO A 1 83 ? -3.286 -5.656 -0.932 1.00 93.56 83 PRO A C 1
ATOM 676 O O . PRO A 1 83 ? -3.526 -4.450 -1.022 1.00 93.56 83 PRO A O 1
ATOM 679 N N . SER A 1 84 ? -4.083 -6.494 -0.265 1.00 93.19 84 SER A N 1
ATOM 680 C CA . SER A 1 84 ? -5.238 -6.006 0.488 1.00 93.19 84 SER A CA 1
ATOM 681 C C . SER A 1 84 ? -4.796 -5.111 1.650 1.00 93.19 84 SER A C 1
ATOM 683 O O . SER A 1 84 ? -3.700 -5.263 2.207 1.00 93.19 84 SER A O 1
ATOM 685 N N . PHE A 1 85 ? -5.664 -4.182 2.054 1.00 92.69 85 PHE A N 1
ATOM 686 C CA . PHE A 1 85 ? -5.347 -3.229 3.121 1.00 92.69 85 PHE A CA 1
ATOM 687 C C . PHE A 1 85 ? -5.019 -3.924 4.449 1.00 92.69 85 PHE A C 1
ATOM 689 O O . PHE A 1 85 ? -4.110 -3.519 5.171 1.00 92.69 85 PHE A O 1
ATOM 696 N N . LYS A 1 86 ? -5.706 -5.031 4.747 1.00 92.06 86 LYS A N 1
ATOM 697 C CA . LYS A 1 86 ? -5.431 -5.838 5.939 1.00 92.06 86 LYS A CA 1
ATOM 698 C C . LYS A 1 86 ? -3.997 -6.379 5.937 1.00 92.06 86 LYS A C 1
ATOM 700 O O . LYS A 1 86 ? -3.305 -6.249 6.943 1.00 92.06 86 LYS A O 1
ATOM 705 N N . ILE A 1 87 ? -3.542 -6.939 4.814 1.00 92.88 87 ILE A N 1
ATOM 706 C CA . ILE A 1 87 ? -2.201 -7.526 4.691 1.00 92.88 87 ILE A CA 1
ATOM 707 C C . ILE A 1 87 ? -1.127 -6.446 4.799 1.00 92.88 87 ILE A C 1
ATOM 709 O O . ILE A 1 87 ? -0.171 -6.615 5.556 1.00 92.88 87 ILE A O 1
ATOM 713 N N . ILE A 1 88 ? -1.288 -5.310 4.114 1.00 94.00 88 ILE A N 1
ATOM 714 C CA . ILE A 1 88 ? -0.267 -4.253 4.159 1.00 94.00 88 ILE A CA 1
ATOM 715 C C . ILE A 1 88 ? -0.147 -3.627 5.556 1.00 94.00 88 ILE A C 1
ATOM 717 O O . ILE A 1 88 ? 0.958 -3.356 6.026 1.00 94.00 88 ILE A O 1
ATOM 721 N N . GLN A 1 89 ? -1.263 -3.493 6.281 1.00 94.06 89 GLN A N 1
ATOM 722 C CA . GLN A 1 89 ? -1.234 -3.098 7.690 1.00 94.06 89 GLN A CA 1
ATOM 723 C C . GLN A 1 89 ? -0.560 -4.147 8.579 1.00 94.06 89 GLN A C 1
ATOM 725 O O . GLN A 1 89 ? 0.190 -3.788 9.489 1.00 94.06 89 GLN A O 1
ATOM 730 N N . GLN A 1 90 ? -0.807 -5.438 8.342 1.00 94.38 90 GLN A N 1
ATOM 731 C CA . GLN A 1 90 ? -0.135 -6.504 9.083 1.00 94.38 90 GLN A CA 1
ATOM 732 C C . GLN A 1 90 ? 1.375 -6.471 8.850 1.00 94.38 90 GLN A C 1
ATOM 734 O O . GLN A 1 90 ? 2.118 -6.561 9.824 1.00 94.38 90 GLN A O 1
ATOM 739 N N . ILE A 1 91 ? 1.828 -6.270 7.610 1.00 93.88 91 ILE A N 1
ATOM 740 C CA . ILE A 1 91 ? 3.253 -6.138 7.277 1.00 93.88 91 ILE A CA 1
ATOM 741 C C . ILE A 1 91 ? 3.873 -4.972 8.051 1.00 93.88 91 ILE A C 1
ATOM 743 O O . ILE A 1 91 ? 4.844 -5.185 8.773 1.00 93.88 91 ILE A O 1
ATOM 747 N N . ARG A 1 92 ? 3.256 -3.784 8.006 1.00 94.06 92 ARG A N 1
ATOM 748 C CA . ARG A 1 92 ? 3.714 -2.594 8.746 1.00 94.06 92 ARG A CA 1
ATOM 749 C C . ARG A 1 92 ? 3.873 -2.835 10.247 1.00 94.06 92 ARG A C 1
ATOM 751 O O . ARG A 1 92 ? 4.835 -2.389 10.865 1.00 94.06 92 ARG A O 1
ATOM 758 N N . ASN A 1 93 ? 2.902 -3.513 10.852 1.00 95.00 93 ASN A N 1
ATOM 759 C CA . ASN A 1 93 ? 2.876 -3.731 12.299 1.00 95.00 93 ASN A CA 1
ATOM 760 C C . ASN A 1 93 ? 3.767 -4.906 12.740 1.00 95.00 93 ASN A C 1
ATOM 762 O O . ASN A 1 93 ? 4.036 -5.079 13.933 1.00 95.00 93 ASN A O 1
ATOM 766 N N . THR A 1 94 ? 4.218 -5.731 11.797 1.00 94.19 94 THR A N 1
ATOM 767 C CA . THR A 1 94 ? 4.967 -6.949 12.084 1.00 94.19 94 THR A CA 1
ATOM 768 C C . THR A 1 94 ? 6.457 -6.659 12.175 1.00 94.19 94 THR A C 1
ATOM 770 O O . THR A 1 94 ? 7.112 -6.306 11.205 1.00 94.19 94 THR A O 1
ATOM 773 N N . LYS A 1 95 ? 7.034 -6.908 13.353 1.00 91.69 95 LYS A N 1
ATOM 774 C CA . LYS A 1 95 ? 8.484 -6.767 13.577 1.00 91.69 95 LYS A CA 1
ATOM 775 C C . LYS A 1 95 ? 9.303 -7.981 13.119 1.00 91.69 95 LYS A C 1
ATOM 777 O O . LYS A 1 95 ? 10.523 -7.904 13.042 1.00 91.69 95 LYS A O 1
ATOM 782 N N . LYS A 1 96 ? 8.657 -9.132 12.892 1.00 95.06 96 LYS A N 1
ATOM 783 C CA . LYS A 1 96 ? 9.324 -10.401 12.561 1.00 95.06 96 LYS A CA 1
ATOM 784 C C . LYS A 1 96 ? 9.358 -10.617 11.051 1.00 95.06 96 LYS A C 1
ATOM 786 O O . LYS A 1 96 ? 8.318 -10.813 10.433 1.00 95.06 96 LYS A O 1
ATOM 791 N N . LEU A 1 97 ? 10.557 -10.700 10.482 1.00 89.81 97 LEU A N 1
ATOM 792 C CA . LEU A 1 97 ? 10.749 -10.898 9.042 1.00 89.81 97 LEU A CA 1
ATOM 793 C C . LEU 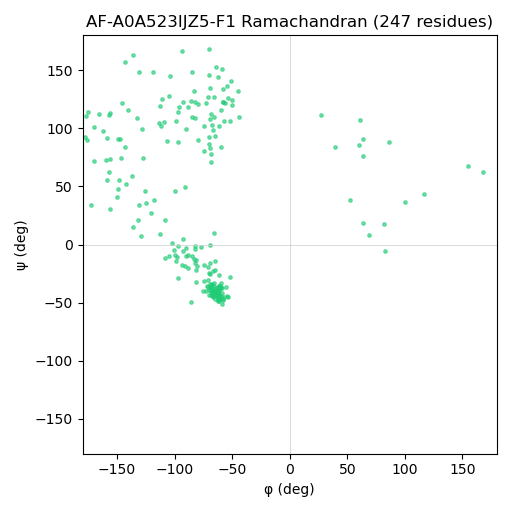A 1 97 ? 10.135 -12.210 8.514 1.00 89.81 97 LEU A C 1
ATOM 795 O O . LEU A 1 97 ? 9.596 -12.243 7.413 1.00 89.81 97 LEU A O 1
ATOM 799 N N . SER A 1 98 ? 10.166 -13.288 9.305 1.00 92.31 98 SER A N 1
ATOM 800 C CA . SER A 1 98 ? 9.573 -14.577 8.917 1.00 92.31 98 SER A CA 1
ATOM 801 C C . SER A 1 98 ? 8.066 -14.487 8.670 1.00 92.31 98 SER A C 1
ATOM 803 O O . SER A 1 98 ? 7.547 -15.119 7.755 1.00 92.31 98 SER A O 1
ATOM 805 N N . GLU A 1 99 ? 7.378 -13.680 9.472 1.00 93.75 99 GLU A N 1
ATOM 806 C CA . GLU A 1 99 ? 5.939 -13.474 9.380 1.00 93.75 99 GLU A CA 1
ATOM 807 C C . GLU A 1 99 ? 5.589 -12.585 8.183 1.00 93.75 99 GLU A C 1
ATOM 8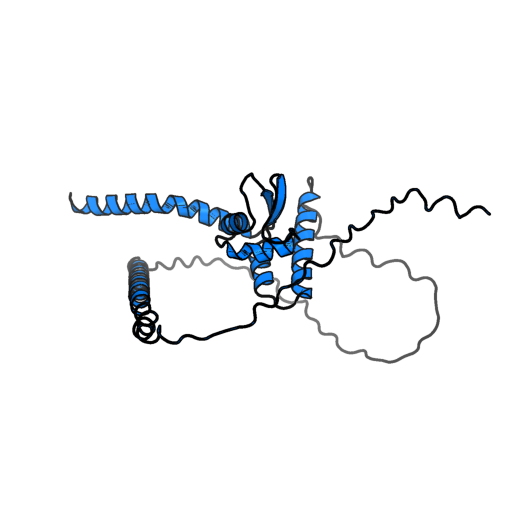09 O O . GLU A 1 99 ? 4.669 -12.899 7.434 1.00 93.75 99 GLU A O 1
ATOM 814 N N . VAL A 1 100 ? 6.390 -11.549 7.922 1.00 90.56 100 VAL A N 1
ATOM 815 C CA . VAL A 1 100 ? 6.264 -10.735 6.704 1.00 90.56 100 VAL A CA 1
ATOM 816 C C . VAL A 1 100 ? 6.407 -11.603 5.452 1.00 90.56 100 VAL A C 1
ATOM 818 O O . VAL A 1 100 ? 5.549 -11.567 4.574 1.00 90.56 100 VAL A O 1
ATOM 821 N N . ASN A 1 101 ? 7.424 -12.467 5.401 1.00 91.94 101 ASN A N 1
ATOM 822 C CA . ASN A 1 101 ? 7.616 -13.389 4.279 1.00 91.94 101 ASN A CA 1
ATOM 823 C C . ASN A 1 101 ? 6.442 -14.368 4.111 1.00 91.94 101 ASN A C 1
ATOM 825 O O . ASN A 1 101 ? 6.082 -14.708 2.982 1.00 91.94 101 ASN A O 1
ATOM 829 N N . ARG A 1 102 ? 5.828 -14.810 5.219 1.00 94.75 102 ARG A N 1
ATOM 830 C CA . ARG A 1 102 ? 4.623 -15.651 5.197 1.00 94.75 102 ARG A CA 1
ATOM 831 C C . ARG A 1 102 ? 3.448 -14.918 4.549 1.00 94.75 102 ARG A C 1
ATOM 833 O O . ARG A 1 102 ? 2.841 -15.476 3.639 1.00 94.75 102 ARG A O 1
ATOM 840 N N . LEU A 1 103 ? 3.187 -13.679 4.968 1.00 92.19 103 LEU A N 1
ATOM 841 C CA . LEU A 1 103 ? 2.107 -12.840 4.433 1.00 92.19 103 LEU A CA 1
ATOM 842 C C . LEU A 1 103 ? 2.300 -12.536 2.941 1.00 92.19 103 LEU A C 1
ATOM 844 O O . LEU A 1 103 ? 1.356 -12.629 2.160 1.00 92.19 103 LEU A O 1
ATOM 848 N N . ILE A 1 104 ? 3.534 -12.240 2.520 1.00 89.81 104 ILE A N 1
ATOM 849 C CA . ILE A 1 104 ? 3.864 -12.020 1.103 1.00 89.81 104 ILE A CA 1
ATOM 850 C C . ILE A 1 104 ? 3.563 -13.279 0.279 1.00 89.81 104 ILE A C 1
ATOM 852 O O . ILE A 1 104 ? 2.942 -13.198 -0.782 1.00 89.81 104 ILE A O 1
ATOM 856 N N . LYS A 1 105 ? 3.970 -14.455 0.771 1.00 90.19 105 LYS A N 1
ATOM 857 C CA . LYS A 1 105 ? 3.747 -15.731 0.077 1.00 90.19 105 LYS A CA 1
ATOM 858 C C . LYS A 1 105 ? 2.264 -16.091 -0.013 1.00 90.19 105 LYS A C 1
ATOM 860 O O . LYS A 1 105 ? 1.812 -16.557 -1.056 1.00 90.19 105 LYS A O 1
ATOM 865 N N . GLU A 1 106 ? 1.510 -15.871 1.061 1.00 90.50 106 GLU A N 1
ATOM 866 C CA . GLU A 1 106 ? 0.055 -16.052 1.075 1.00 90.50 106 GLU A CA 1
ATOM 867 C C . GLU A 1 106 ? -0.613 -15.189 -0.001 1.00 90.50 106 GLU A C 1
ATOM 869 O O . GLU A 1 106 ? -1.400 -15.697 -0.799 1.00 90.50 106 GLU A O 1
ATOM 874 N N . GLN A 1 107 ? -0.205 -13.923 -0.110 1.00 86.38 107 GLN A N 1
ATOM 875 C CA . GLN A 1 107 ? -0.737 -13.005 -1.110 1.00 86.38 107 GLN A CA 1
ATOM 876 C C . GLN A 1 107 ? -0.451 -13.453 -2.548 1.00 86.38 107 GLN A C 1
ATOM 878 O O . GLN A 1 107 ? -1.333 -13.403 -3.409 1.00 86.38 107 GLN A O 1
ATOM 883 N N . GLN A 1 108 ? 0.770 -13.918 -2.814 1.00 86.81 108 GLN A N 1
ATOM 884 C CA . GLN A 1 108 ? 1.149 -14.441 -4.128 1.00 86.81 108 GLN A CA 1
ATOM 885 C C . GLN A 1 108 ? 0.321 -15.674 -4.503 1.00 86.81 108 GLN A C 1
ATOM 887 O O . GLN A 1 108 ? -0.125 -15.781 -5.643 1.00 86.81 108 GLN A O 1
ATOM 892 N N . ASN A 1 109 ? 0.047 -16.566 -3.546 1.00 88.06 109 ASN A N 1
ATOM 893 C CA . ASN A 1 109 ? -0.785 -17.743 -3.792 1.00 88.06 109 ASN A CA 1
ATOM 894 C C . ASN A 1 109 ? -2.213 -17.363 -4.217 1.00 88.06 109 ASN A C 1
ATOM 896 O O . ASN A 1 109 ? -2.740 -17.991 -5.132 1.00 88.06 109 ASN A O 1
ATOM 900 N N . ILE A 1 110 ? -2.810 -16.324 -3.615 1.00 86.12 110 ILE A N 1
ATOM 901 C CA . ILE A 1 110 ? -4.158 -15.843 -3.976 1.00 86.12 110 ILE A CA 1
ATOM 902 C C . ILE A 1 110 ? -4.184 -15.292 -5.411 1.00 86.12 110 ILE A C 1
ATOM 904 O O . ILE A 1 110 ? -5.121 -15.544 -6.172 1.00 86.12 110 ILE A O 1
ATOM 908 N N . LEU A 1 111 ? -3.145 -14.559 -5.817 1.00 83.81 111 LEU A N 1
ATOM 909 C CA . LEU A 1 111 ? -3.026 -14.040 -7.185 1.00 83.81 111 LEU A CA 1
ATOM 910 C C . LEU A 1 111 ? -2.849 -15.167 -8.211 1.00 83.81 111 LEU A C 1
ATOM 912 O O . LEU A 1 111 ? -3.469 -15.150 -9.278 1.00 83.81 111 LEU A O 1
ATOM 916 N N . ILE A 1 112 ? -2.049 -16.181 -7.871 1.00 84.00 112 ILE A N 1
ATOM 917 C CA . ILE A 1 112 ? -1.850 -17.355 -8.725 1.00 84.00 112 ILE A CA 1
ATOM 918 C C . ILE A 1 112 ? -3.166 -18.131 -8.860 1.00 84.00 112 ILE A C 1
ATOM 920 O O . ILE A 1 112 ? -3.572 -18.424 -9.980 1.00 84.00 112 ILE A O 1
ATOM 924 N N . SER A 1 113 ? -3.889 -18.395 -7.765 1.00 80.88 113 SER A N 1
ATOM 925 C CA . SER A 1 113 ? -5.182 -19.091 -7.842 1.00 80.88 113 SER A CA 1
ATOM 926 C C . SER A 1 113 ? -6.225 -18.312 -8.645 1.00 80.88 113 SER A C 1
ATOM 928 O O . SER A 1 113 ? -6.980 -18.915 -9.400 1.00 80.88 113 SER A O 1
ATOM 930 N N . THR A 1 114 ? -6.229 -16.978 -8.545 1.00 77.62 114 THR A N 1
ATOM 931 C CA . THR A 1 114 ? -7.167 -16.117 -9.289 1.00 77.62 114 THR A CA 1
ATOM 932 C C . THR A 1 114 ? -6.873 -16.099 -10.796 1.00 77.62 114 THR A C 1
ATOM 934 O O . THR A 1 114 ? -7.795 -16.032 -11.603 1.00 77.62 114 THR A O 1
ATOM 937 N N . SER A 1 115 ? -5.602 -16.192 -11.203 1.00 69.38 115 SER A N 1
ATOM 938 C CA . SER A 1 115 ? -5.209 -16.196 -12.627 1.00 69.38 115 SER A CA 1
ATOM 939 C C . SER A 1 115 ? -5.373 -17.550 -13.331 1.00 69.38 115 SER A C 1
ATOM 941 O O . SER A 1 115 ? -5.436 -17.593 -14.558 1.00 69.38 115 SER A O 1
ATOM 943 N N . VAL A 1 116 ? -5.470 -18.652 -12.580 1.00 64.31 116 VAL A N 1
ATOM 944 C CA . VAL A 1 116 ? -5.544 -20.026 -13.118 1.00 64.31 116 VAL A CA 1
ATOM 945 C C . VAL A 1 116 ? -6.988 -20.514 -13.320 1.00 64.31 116 VAL A C 1
ATOM 947 O O . VAL A 1 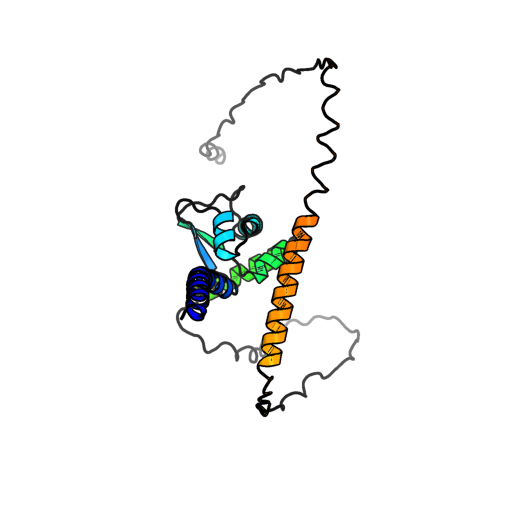116 ? -7.196 -21.651 -13.731 1.00 64.31 116 VAL A O 1
ATOM 950 N N . GLN A 1 117 ? -8.007 -19.678 -13.107 1.00 43.72 117 GLN A N 1
ATOM 951 C CA . GLN A 1 117 ? -9.401 -20.123 -13.171 1.00 43.72 117 GLN A CA 1
ATOM 952 C C . GLN A 1 117 ? -10.138 -19.634 -14.435 1.00 43.72 117 GLN A C 1
ATOM 954 O O . GLN A 1 117 ? -10.805 -18.600 -14.400 1.00 43.72 117 GLN A O 1
ATOM 959 N N . PRO A 1 118 ? -10.111 -20.384 -15.558 1.00 50.97 118 PRO A N 1
ATOM 960 C CA . PRO A 1 118 ? -11.207 -20.367 -16.511 1.00 50.97 118 PRO A CA 1
ATOM 961 C C . PRO A 1 118 ? -12.314 -21.281 -15.963 1.00 50.97 118 PRO A C 1
ATOM 963 O O . PRO A 1 118 ? -12.079 -22.462 -15.739 1.00 50.97 118 PRO A O 1
ATOM 966 N N . ASN A 1 119 ? -13.513 -20.737 -15.737 1.00 49.34 119 ASN A N 1
ATOM 967 C CA . ASN A 1 119 ? -14.773 -21.483 -15.595 1.00 49.34 119 ASN A CA 1
ATOM 968 C C . ASN A 1 119 ? -14.706 -22.815 -14.819 1.00 49.34 119 ASN A C 1
ATOM 970 O O . ASN A 1 119 ? -14.662 -23.881 -15.423 1.00 49.34 119 ASN A O 1
ATOM 974 N N . ASN A 1 120 ? -14.777 -22.764 -13.489 1.00 49.41 120 ASN A N 1
ATOM 975 C CA . ASN A 1 120 ? -15.552 -23.734 -12.701 1.00 49.41 120 ASN A CA 1
ATOM 976 C C . ASN A 1 120 ? -15.499 -23.344 -11.222 1.00 49.41 120 ASN A C 1
ATOM 978 O O . ASN A 1 120 ? -14.625 -23.766 -10.467 1.00 49.41 120 ASN A O 1
ATOM 982 N N . HIS A 1 121 ? -16.455 -22.522 -10.800 1.00 46.53 121 HIS A N 1
ATOM 983 C CA . HIS A 1 121 ? -16.838 -22.427 -9.398 1.00 46.53 121 HIS A CA 1
ATOM 984 C C . HIS A 1 121 ? -18.066 -23.302 -9.192 1.00 46.53 121 HIS A C 1
ATOM 986 O O . HIS A 1 121 ? -19.174 -22.799 -9.334 1.00 46.53 121 HIS A O 1
ATOM 992 N N . GLN A 1 122 ? -17.867 -24.592 -8.888 1.00 49.59 122 GLN A N 1
ATOM 993 C CA . GLN A 1 122 ? -18.829 -25.381 -8.104 1.00 49.59 122 GLN A CA 1
ATOM 994 C C . GLN A 1 122 ? -18.352 -26.791 -7.698 1.00 49.59 122 GLN A C 1
ATOM 996 O O . GLN A 1 122 ? -19.175 -27.686 -7.620 1.00 49.59 122 GLN A O 1
ATOM 1001 N N . GLU A 1 123 ? -17.071 -27.060 -7.402 1.00 47.41 123 GLU A N 1
ATOM 1002 C CA . GLU A 1 123 ? -16.742 -28.408 -6.884 1.00 47.41 123 GLU A CA 1
ATOM 1003 C C . GLU A 1 123 ? -15.428 -28.522 -6.099 1.00 47.41 123 GLU A C 1
ATOM 1005 O O . GLU A 1 123 ? -14.571 -29.340 -6.414 1.00 47.41 123 GLU A O 1
ATOM 1010 N N . VAL A 1 124 ? -15.237 -27.725 -5.044 1.00 50.00 124 VAL A N 1
ATOM 1011 C CA . VAL A 1 124 ? -14.155 -28.000 -4.076 1.00 50.00 124 VAL A CA 1
ATOM 1012 C C . VAL A 1 124 ? -14.650 -27.809 -2.643 1.00 50.00 124 VAL A C 1
ATOM 1014 O O . VAL A 1 124 ? -14.128 -27.002 -1.891 1.00 50.00 124 VAL A O 1
ATOM 1017 N N . GLU A 1 125 ? -15.676 -28.569 -2.259 1.00 51.81 125 GLU A N 1
ATOM 1018 C CA . GLU A 1 125 ? -15.998 -28.792 -0.837 1.00 51.81 125 GLU A CA 1
ATOM 1019 C C . GLU A 1 125 ? -16.339 -30.260 -0.504 1.00 51.81 125 GLU A C 1
ATOM 1021 O O . GLU A 1 125 ? -16.856 -30.551 0.569 1.00 51.81 125 GLU A O 1
ATOM 1026 N N . LYS A 1 126 ? -16.024 -31.229 -1.384 1.00 46.09 126 LYS A N 1
ATOM 1027 C CA . LYS A 1 126 ?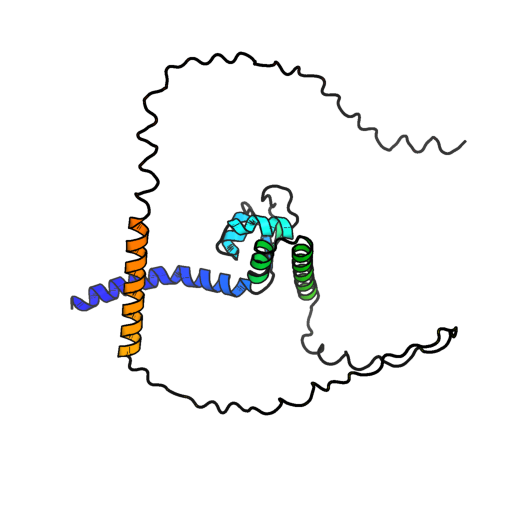 -16.337 -32.655 -1.133 1.00 46.09 126 LYS A CA 1
ATOM 1028 C C . LYS A 1 126 ? -15.215 -33.685 -1.301 1.00 46.09 126 LYS A C 1
ATOM 1030 O O . LYS A 1 126 ? -15.478 -34.869 -1.134 1.00 46.09 126 LYS A O 1
ATOM 1035 N N . SER A 1 127 ? -13.961 -33.287 -1.516 1.00 48.62 127 SER A N 1
ATOM 1036 C CA . SER A 1 127 ? -12.894 -34.257 -1.851 1.00 48.62 127 SER A CA 1
ATOM 1037 C C . SER A 1 127 ? -11.743 -34.340 -0.840 1.00 48.62 127 SER A C 1
ATOM 1039 O O . SER A 1 127 ? -10.593 -34.521 -1.231 1.00 48.62 127 SER A O 1
ATOM 1041 N N . GLN A 1 128 ? -12.034 -34.253 0.465 1.00 45.91 128 GLN A N 1
ATOM 1042 C CA . GLN A 1 128 ? -11.092 -34.647 1.534 1.00 45.91 128 GLN A CA 1
ATOM 1043 C C . GLN A 1 128 ? -11.628 -35.757 2.454 1.00 45.91 128 GLN A C 1
ATOM 1045 O O . GLN A 1 128 ? -11.200 -35.887 3.596 1.00 45.91 128 GLN A O 1
ATOM 1050 N N . ALA A 1 129 ? -12.523 -36.608 1.949 1.00 48.88 129 ALA A N 1
ATOM 1051 C CA . ALA A 1 129 ? -13.003 -37.778 2.682 1.00 48.88 129 ALA A CA 1
ATOM 1052 C C . ALA A 1 129 ? -12.961 -39.070 1.852 1.00 48.88 129 ALA A C 1
ATOM 1054 O O . ALA A 1 129 ? -13.819 -39.918 2.025 1.00 48.88 129 ALA A O 1
ATOM 1055 N N . GLU A 1 130 ? -11.986 -39.260 0.952 1.00 49.91 130 GLU A N 1
ATOM 1056 C CA . GLU A 1 130 ? -11.782 -40.591 0.354 1.00 49.91 130 GLU A CA 1
ATOM 1057 C C . GLU A 1 130 ? -10.379 -40.784 -0.241 1.00 49.91 130 GLU A C 1
ATOM 1059 O O . GLU A 1 130 ? -10.181 -40.818 -1.454 1.00 49.91 130 GLU A O 1
ATOM 1064 N N . LYS A 1 131 ? -9.356 -40.918 0.614 1.00 46.47 131 LYS A N 1
ATOM 1065 C CA . LYS A 1 131 ? -8.121 -41.617 0.215 1.00 46.47 131 LYS A CA 1
ATOM 1066 C C . LYS A 1 131 ? -7.340 -42.160 1.409 1.00 46.47 131 LYS A C 1
ATOM 1068 O O . LYS A 1 131 ? -6.185 -41.813 1.631 1.00 46.47 131 LYS A O 1
ATOM 1073 N N . THR A 1 132 ? -7.973 -43.071 2.143 1.00 50.78 132 THR A N 1
ATOM 1074 C CA . THR A 1 132 ? -7.319 -43.841 3.215 1.00 50.78 132 THR A CA 1
ATOM 1075 C C . THR A 1 132 ? -7.480 -45.346 3.022 1.00 50.78 132 THR A C 1
ATOM 1077 O O . THR A 1 132 ? -7.795 -46.053 3.959 1.00 50.78 132 THR A O 1
ATOM 1080 N N . VAL A 1 133 ? -7.256 -45.866 1.815 1.00 56.94 133 VAL A N 1
ATOM 1081 C CA . VAL A 1 133 ? -6.936 -47.287 1.556 1.00 56.94 133 VAL A CA 1
ATOM 1082 C C . VAL A 1 133 ? -6.198 -47.255 0.207 1.00 56.94 133 VAL A C 1
ATOM 1084 O O . VAL A 1 133 ? -6.730 -46.734 -0.762 1.00 56.94 133 VAL A O 1
ATOM 1087 N N . THR A 1 134 ? -4.915 -47.565 0.035 1.00 50.72 134 THR A N 1
ATOM 1088 C CA . THR A 1 134 ? -4.251 -48.850 0.246 1.00 50.72 134 THR A CA 1
ATOM 1089 C C . THR A 1 134 ? -2.751 -48.627 0.007 1.00 50.72 134 THR A C 1
ATOM 1091 O O . THR A 1 134 ? -2.358 -48.365 -1.129 1.00 50.72 134 THR A O 1
ATOM 1094 N N . ARG A 1 135 ? -1.896 -48.745 1.030 1.00 41.06 135 ARG A N 1
ATOM 1095 C CA . ARG A 1 135 ? -0.497 -49.200 0.875 1.00 41.06 135 ARG A CA 1
ATOM 1096 C C . ARG A 1 135 ? 0.131 -49.465 2.243 1.00 41.06 135 ARG A C 1
ATOM 1098 O O . ARG A 1 135 ? 0.991 -48.740 2.720 1.00 41.06 135 ARG A O 1
ATOM 1105 N N . SER A 1 136 ? -0.324 -50.547 2.865 1.00 43.59 136 SER A N 1
ATOM 1106 C CA . SER A 1 136 ? 0.487 -51.295 3.820 1.00 43.59 136 SER A CA 1
ATOM 1107 C C . SER A 1 136 ? 0.797 -52.635 3.173 1.00 43.59 136 SER A C 1
ATOM 1109 O O . SER A 1 136 ? -0.064 -53.504 3.077 1.00 43.59 136 SER A O 1
ATOM 1111 N N . ALA A 1 137 ? 2.010 -52.763 2.649 1.00 53.56 137 ALA A N 1
ATOM 1112 C CA . ALA A 1 137 ? 2.655 -54.050 2.481 1.00 53.56 137 ALA A CA 1
ATOM 1113 C C . ALA A 1 137 ? 4.163 -53.818 2.421 1.00 53.56 137 ALA A C 1
ATOM 1115 O O . ALA A 1 137 ? 4.676 -53.313 1.425 1.00 53.56 137 ALA A O 1
ATOM 1116 N N . LYS A 1 138 ? 4.822 -54.297 3.482 1.00 46.03 138 LYS A N 1
ATOM 1117 C CA . LYS A 1 138 ? 6.238 -54.665 3.545 1.00 46.03 138 LYS A CA 1
ATOM 1118 C C . LYS A 1 138 ? 7.205 -53.520 3.862 1.00 46.03 138 LYS A C 1
ATOM 1120 O O . LYS A 1 138 ? 7.784 -52.940 2.964 1.00 46.03 138 LYS A O 1
ATOM 1125 N N . GLU A 1 139 ? 7.431 -53.284 5.154 1.00 52.00 139 GLU A N 1
ATOM 1126 C CA . GLU A 1 139 ? 8.743 -53.557 5.759 1.00 52.00 139 GLU A CA 1
ATOM 1127 C C . GLU A 1 139 ? 8.631 -53.540 7.287 1.00 52.00 139 GLU A C 1
ATOM 1129 O O . GLU A 1 139 ? 8.323 -52.541 7.929 1.00 52.00 139 GLU A O 1
ATOM 1134 N N . SER A 1 140 ? 8.808 -54.721 7.856 1.00 46.91 140 SER A N 1
ATOM 1135 C CA . SER A 1 140 ? 8.771 -55.019 9.275 1.00 46.91 140 SER A CA 1
ATOM 1136 C C . SER A 1 140 ? 10.193 -55.032 9.821 1.00 46.91 140 SER A C 1
ATOM 1138 O O . SER A 1 140 ? 10.939 -55.947 9.485 1.00 46.91 140 SER A O 1
ATOM 1140 N N . ALA A 1 141 ? 10.538 -54.095 10.708 1.00 48.34 141 ALA A N 1
ATOM 1141 C CA . ALA A 1 141 ? 11.559 -54.315 11.733 1.00 48.34 141 ALA A CA 1
ATOM 1142 C C . ALA A 1 141 ? 11.459 -53.287 12.879 1.00 48.34 141 ALA A C 1
ATOM 1144 O O . ALA A 1 141 ? 12.024 -52.204 12.827 1.00 48.34 141 ALA A O 1
ATOM 1145 N N . LYS A 1 142 ? 10.790 -53.722 13.954 1.00 49.12 142 LYS A N 1
ATOM 1146 C CA . LYS A 1 142 ? 11.290 -53.649 15.336 1.00 49.12 142 LYS A CA 1
ATOM 1147 C C . LYS A 1 142 ? 11.529 -52.252 15.942 1.00 49.12 142 LYS A C 1
ATOM 1149 O O . LYS A 1 142 ? 12.657 -51.775 15.993 1.00 49.12 142 LYS A O 1
ATOM 1154 N N . PHE A 1 143 ? 10.503 -51.711 16.600 1.00 44.22 143 PHE A N 1
ATOM 1155 C CA . PHE A 1 143 ? 10.718 -51.019 17.875 1.00 44.22 143 PHE A CA 1
ATOM 1156 C C . PHE A 1 143 ? 9.525 -51.217 18.817 1.00 44.22 143 PHE A C 1
ATOM 1158 O O . PHE A 1 143 ? 8.380 -50.930 18.473 1.00 44.22 143 PHE A O 1
ATOM 1165 N N . GLU A 1 144 ? 9.817 -51.780 19.986 1.00 50.34 144 GLU A N 1
ATOM 1166 C CA . GLU A 1 144 ? 8.889 -52.045 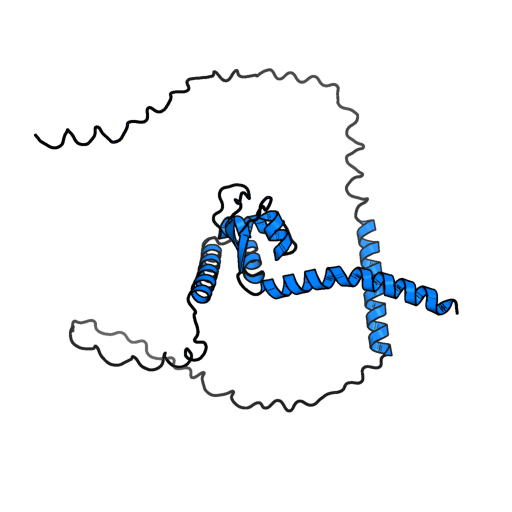21.077 1.00 50.34 144 GLU A CA 1
ATOM 1167 C C . GLU A 1 144 ? 8.692 -50.798 21.957 1.00 50.34 144 GLU A C 1
ATOM 1169 O O . GLU A 1 144 ? 9.651 -50.194 22.418 1.00 50.34 144 GLU A O 1
ATOM 1174 N N . ILE A 1 145 ? 7.416 -50.496 22.2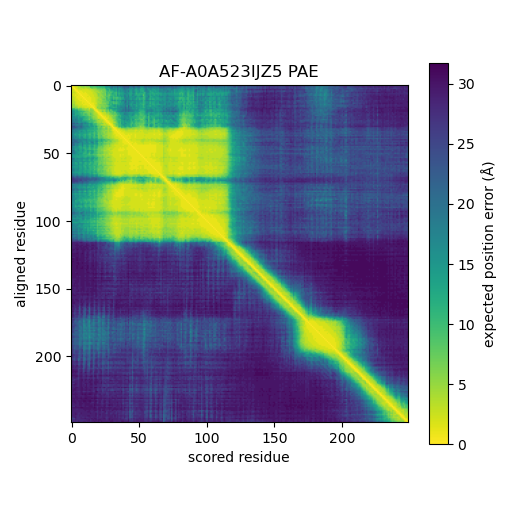21 1.00 45.22 145 ILE A N 1
ATOM 1175 C CA . ILE A 1 145 ? 6.822 -50.198 23.539 1.00 45.22 145 ILE A CA 1
ATOM 1176 C C . ILE A 1 145 ? 7.354 -48.986 24.334 1.00 45.22 145 ILE A C 1
ATOM 1178 O O . ILE A 1 145 ? 8.338 -49.074 25.057 1.00 45.22 145 ILE A O 1
ATOM 1182 N N . ALA A 1 146 ? 6.532 -47.930 24.380 1.00 47.22 146 ALA A N 1
ATOM 1183 C CA . ALA A 1 146 ? 5.951 -47.362 25.614 1.00 47.22 146 ALA A CA 1
ATOM 1184 C C . ALA A 1 146 ? 4.878 -46.330 25.199 1.00 47.22 146 ALA A C 1
ATOM 1186 O O . ALA A 1 146 ? 5.187 -45.311 24.601 1.00 47.22 146 ALA A O 1
ATOM 1187 N N . LYS A 1 147 ? 3.587 -46.674 25.241 1.00 48.84 147 LYS A N 1
ATOM 1188 C CA . LYS A 1 147 ? 2.689 -46.493 26.395 1.00 48.84 147 LYS A CA 1
ATOM 1189 C C . LYS A 1 147 ? 2.487 -45.015 26.763 1.00 48.84 147 LYS A C 1
ATOM 1191 O O . LYS A 1 147 ? 2.995 -44.569 27.780 1.00 48.84 147 LYS A O 1
ATOM 1196 N N . ASP A 1 148 ? 1.674 -44.311 25.978 1.00 47.41 148 ASP A N 1
ATOM 1197 C CA . ASP A 1 148 ? 0.858 -43.212 26.503 1.00 47.41 148 ASP A CA 1
ATOM 1198 C C . ASP A 1 148 ? -0.445 -43.096 25.696 1.00 47.41 148 ASP A C 1
ATOM 1200 O O . ASP A 1 148 ? -0.517 -42.500 24.624 1.00 47.41 148 ASP A O 1
ATOM 1204 N N . VAL A 1 149 ? -1.463 -43.805 26.182 1.00 47.50 149 VAL A N 1
ATOM 1205 C CA . VAL A 1 149 ? -2.844 -43.766 25.700 1.00 47.50 149 VAL A CA 1
ATOM 1206 C C . VAL A 1 149 ? -3.650 -43.144 26.823 1.00 47.50 149 VAL A C 1
ATOM 1208 O O . VAL A 1 149 ? -3.736 -4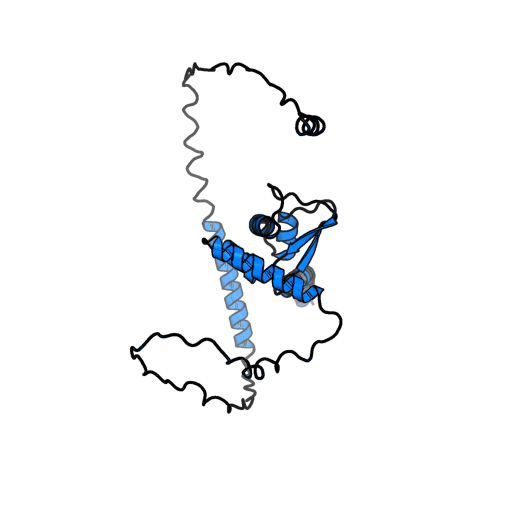3.730 27.902 1.00 47.50 149 VAL A O 1
ATOM 1211 N N . GLY A 1 150 ? -4.287 -42.006 26.557 1.00 44.16 150 GLY A N 1
ATOM 1212 C CA . GLY A 1 150 ? -5.365 -41.539 27.418 1.00 44.16 150 GLY A CA 1
ATOM 1213 C C . GLY A 1 150 ? -5.619 -40.041 27.414 1.00 44.16 150 GLY A C 1
ATOM 1214 O O . GLY A 1 150 ? -5.486 -39.417 28.463 1.00 44.16 150 GLY A O 1
ATOM 1215 N N . ARG A 1 151 ? -6.098 -39.477 26.296 1.00 40.47 151 ARG A N 1
ATOM 1216 C CA . ARG A 1 151 ? -7.139 -38.440 26.388 1.00 40.47 151 ARG A CA 1
ATOM 1217 C C . ARG A 1 151 ? -7.924 -38.273 25.086 1.00 40.47 151 ARG A C 1
ATOM 1219 O O . ARG A 1 151 ? -7.572 -37.497 24.209 1.00 40.47 151 ARG A O 1
ATOM 1226 N N . ILE A 1 152 ? -9.013 -39.027 25.020 1.00 46.12 152 ILE A N 1
ATOM 1227 C CA . ILE A 1 152 ? -10.217 -38.693 24.263 1.00 46.12 152 ILE A CA 1
ATOM 1228 C C . ILE A 1 152 ? -10.820 -37.453 24.938 1.00 46.12 152 ILE A C 1
ATOM 1230 O O . ILE A 1 152 ? -11.031 -37.484 26.151 1.00 46.12 152 ILE A O 1
ATOM 1234 N N . ILE A 1 153 ? -11.080 -36.382 24.187 1.00 48.53 153 ILE A N 1
ATOM 1235 C CA . ILE A 1 153 ? -12.180 -35.461 24.494 1.00 48.53 153 ILE A CA 1
ATOM 1236 C C . ILE A 1 153 ? -12.935 -35.228 23.193 1.00 48.53 153 ILE A C 1
ATOM 1238 O O . ILE A 1 153 ? -12.438 -34.583 22.271 1.00 48.53 153 ILE A O 1
ATOM 1242 N N . ASP A 1 154 ? -14.132 -35.800 23.177 1.00 50.41 154 ASP A N 1
ATOM 1243 C CA . ASP A 1 154 ? -15.247 -35.484 22.303 1.00 50.41 154 ASP A CA 1
ATOM 1244 C C . ASP A 1 154 ? -15.510 -33.972 22.307 1.00 50.41 154 ASP A C 1
ATOM 1246 O O . ASP A 1 154 ? -15.810 -33.384 23.348 1.00 50.41 154 ASP A O 1
ATOM 1250 N N . PHE A 1 155 ? -15.412 -33.330 21.146 1.00 50.69 155 PHE A N 1
ATOM 1251 C CA . PHE A 1 155 ? -15.852 -31.945 20.965 1.00 50.69 155 PHE A CA 1
ATOM 1252 C C . PHE A 1 155 ? -16.488 -31.765 19.587 1.00 50.69 155 PHE A C 1
ATOM 1254 O O . PHE A 1 155 ? -16.083 -30.912 18.807 1.00 50.69 155 PHE A O 1
ATOM 1261 N N . GLU A 1 156 ? -17.455 -32.615 19.240 1.00 46.16 156 GLU A N 1
ATOM 1262 C CA . GLU A 1 156 ? -18.095 -32.501 17.926 1.00 46.16 156 GLU A CA 1
ATOM 1263 C C . GLU A 1 156 ? -19.554 -32.962 17.891 1.00 46.16 156 GLU A C 1
ATOM 1265 O O . GLU A 1 156 ? -19.996 -33.598 16.939 1.00 46.16 156 GLU A O 1
ATOM 1270 N N . GLN A 1 157 ? -20.346 -32.633 18.919 1.00 48.69 157 GLN A N 1
ATOM 1271 C CA . GLN A 1 157 ? -21.792 -32.833 18.806 1.00 48.69 157 GLN A CA 1
ATOM 1272 C C . GLN A 1 157 ? -22.622 -31.939 19.726 1.00 48.69 157 GLN A C 1
ATOM 1274 O O . GLN A 1 157 ? -23.196 -32.398 20.705 1.00 48.69 157 GLN A O 1
ATOM 1279 N N . GLN A 1 158 ? -22.701 -30.653 19.388 1.00 46.16 158 GLN A N 1
ATOM 1280 C CA . GLN A 1 158 ? -23.854 -29.790 19.668 1.00 46.16 158 GLN A CA 1
ATOM 1281 C C . GLN A 1 158 ? -23.578 -28.423 19.049 1.00 46.16 158 GLN A C 1
ATOM 1283 O O . GLN A 1 158 ? -22.683 -27.737 19.514 1.00 46.16 158 GLN A O 1
ATOM 1288 N N . LEU A 1 159 ? -24.307 -28.066 17.990 1.00 45.72 159 LEU A N 1
ATOM 1289 C CA . LEU A 1 159 ? -24.820 -26.719 17.678 1.00 45.72 159 LEU A CA 1
ATOM 1290 C C . LEU A 1 159 ? -25.342 -26.711 16.229 1.00 45.72 159 LEU A C 1
ATOM 1292 O O . LEU A 1 159 ? -24.854 -26.011 15.349 1.00 45.72 159 LEU A O 1
ATOM 1296 N N . ALA A 1 160 ? -26.365 -27.528 15.992 1.00 50.59 160 ALA A N 1
ATOM 1297 C CA . ALA A 1 160 ? -27.227 -27.433 14.823 1.00 50.59 160 ALA A CA 1
ATOM 1298 C C . ALA A 1 160 ? -28.675 -27.388 15.319 1.00 50.59 160 ALA A C 1
ATOM 1300 O O . ALA A 1 160 ? -29.366 -28.392 15.275 1.00 50.59 160 ALA A O 1
ATOM 1301 N N . GLU A 1 161 ? -29.079 -26.243 15.876 1.00 53.81 161 GLU A N 1
ATOM 1302 C CA . GLU A 1 161 ? -30.470 -25.767 15.909 1.00 53.81 161 GLU A CA 1
ATOM 1303 C C . GLU A 1 161 ? -30.518 -24.389 16.578 1.00 53.81 161 GLU A C 1
ATOM 1305 O O . GLU A 1 161 ? -30.620 -24.248 17.794 1.00 53.81 161 GLU A O 1
ATOM 1310 N N . SER A 1 162 ? -30.433 -23.339 15.769 1.00 40.59 162 SER A N 1
ATOM 1311 C CA . SER A 1 162 ? -31.001 -22.045 16.137 1.00 40.59 162 SER A CA 1
ATOM 1312 C C . SER A 1 162 ? -31.494 -21.343 14.877 1.00 40.59 162 SER A C 1
ATOM 1314 O O . SER A 1 162 ? -30.775 -20.613 14.200 1.00 40.59 162 SER A O 1
ATOM 1316 N N . SER A 1 163 ? -32.765 -21.590 14.557 1.00 55.59 163 SER A N 1
ATOM 1317 C CA . SER A 1 163 ? -33.575 -20.657 13.776 1.00 55.59 163 SER A CA 1
ATOM 1318 C C . SER A 1 163 ? -33.529 -19.283 14.443 1.00 55.59 163 SER A C 1
ATOM 1320 O O . SER A 1 163 ? -33.890 -19.185 15.619 1.00 55.59 163 SER A O 1
ATOM 1322 N N . PRO A 1 164 ? -33.160 -18.202 13.741 1.00 50.41 164 PRO A N 1
ATOM 1323 C CA . PRO A 1 164 ? -33.511 -16.875 14.185 1.00 50.41 164 PRO A CA 1
ATOM 1324 C C . PRO A 1 164 ? -34.865 -16.537 13.565 1.00 50.41 164 PRO A C 1
ATOM 1326 O O . PRO A 1 164 ? -34.952 -16.131 12.404 1.00 50.41 164 PRO A O 1
ATOM 1329 N N . ASP A 1 165 ? -35.923 -16.687 14.359 1.00 40.12 165 ASP A N 1
ATOM 1330 C CA . ASP A 1 165 ? -37.113 -15.863 14.185 1.00 40.12 165 ASP A CA 1
ATOM 1331 C C . ASP A 1 165 ? -36.643 -14.406 14.172 1.00 40.12 165 ASP A C 1
ATOM 1333 O O . ASP A 1 165 ? -36.226 -13.850 15.193 1.00 40.12 165 ASP A O 1
ATOM 1337 N N . GLN A 1 166 ? -36.644 -13.790 12.990 1.00 43.16 166 GLN A N 1
ATOM 1338 C CA . GLN A 1 166 ? -36.417 -12.361 12.861 1.00 43.16 166 GLN A CA 1
ATOM 1339 C C . GLN A 1 166 ? -37.638 -11.639 13.416 1.00 43.16 166 GLN A C 1
ATOM 1341 O O . GLN A 1 166 ? -38.575 -11.280 12.703 1.00 43.16 166 GLN A O 1
ATOM 1346 N N . VAL A 1 167 ? -37.614 -11.415 14.726 1.00 46.75 167 VAL A N 1
ATOM 1347 C CA . VAL A 1 167 ? -38.452 -10.419 15.371 1.00 46.75 167 VAL A CA 1
ATOM 1348 C C . VAL A 1 167 ? -37.967 -9.065 14.860 1.00 46.75 167 VAL A C 1
ATOM 1350 O O . VAL A 1 167 ? -36.957 -8.530 15.318 1.00 46.75 167 VAL A O 1
ATOM 1353 N N . LEU A 1 168 ? -38.677 -8.524 13.869 1.00 43.88 168 LEU A N 1
ATOM 1354 C CA . LEU A 1 168 ? -38.601 -7.125 13.463 1.00 43.88 168 LEU A CA 1
ATOM 1355 C C . LEU A 1 168 ? -38.985 -6.256 14.667 1.00 43.88 168 LEU A C 1
ATOM 1357 O O . LEU A 1 168 ? -40.128 -5.833 14.825 1.00 43.88 168 LEU A O 1
ATOM 1361 N N . LEU A 1 169 ? -38.016 -5.987 15.540 1.00 46.00 169 LEU A N 1
ATOM 1362 C CA . LEU A 1 169 ? -38.081 -4.906 16.510 1.00 46.00 169 LEU A CA 1
ATOM 1363 C C . LEU A 1 169 ? -37.980 -3.602 15.721 1.00 46.00 169 LEU A C 1
ATOM 1365 O O . LEU A 1 169 ? -36.913 -3.005 15.582 1.00 46.00 169 LEU A O 1
ATOM 1369 N N . THR A 1 170 ? -39.118 -3.152 15.195 1.00 46.47 170 THR A N 1
ATOM 1370 C CA . THR A 1 170 ? -39.304 -1.784 14.717 1.00 46.47 170 THR A CA 1
ATOM 1371 C C . THR A 1 170 ? -39.280 -0.869 15.941 1.00 46.47 170 THR A C 1
ATOM 1373 O O . THR A 1 170 ? -40.313 -0.378 16.398 1.00 46.47 170 THR A O 1
ATOM 1376 N N . SER A 1 171 ? -38.105 -0.690 16.553 1.00 51.75 171 SER A N 1
ATOM 1377 C CA . SER A 1 171 ? -37.952 0.324 17.585 1.00 51.75 171 SER A CA 1
ATOM 1378 C C . SER A 1 171 ? -38.093 1.666 16.878 1.00 51.75 171 SER A C 1
ATOM 1380 O O . SER A 1 171 ? -37.230 2.107 16.119 1.00 51.75 171 SER A O 1
ATOM 1382 N N . SER A 1 172 ? -39.266 2.271 17.036 1.00 54.22 172 SER A N 1
ATOM 1383 C CA . SER A 1 172 ? -39.544 3.633 16.618 1.00 54.22 172 SER A CA 1
ATOM 1384 C C . SER A 1 172 ? -38.724 4.549 17.518 1.00 54.22 172 SER A C 1
ATOM 1386 O O . SER A 1 172 ? -39.226 5.093 18.503 1.00 54.22 172 SER A O 1
ATOM 1388 N N . ILE A 1 173 ? -37.429 4.656 17.232 1.00 63.12 173 ILE A N 1
ATOM 1389 C CA . ILE A 1 173 ? -36.573 5.645 17.868 1.00 63.12 173 ILE A CA 1
ATOM 1390 C C . ILE A 1 173 ? -37.201 6.993 17.505 1.00 63.12 173 ILE A C 1
ATOM 1392 O O . ILE A 1 173 ? -37.307 7.307 16.315 1.00 63.12 173 ILE A O 1
ATOM 1396 N N . PRO A 1 174 ? -37.695 7.769 18.486 1.00 76.00 174 PRO A N 1
ATOM 1397 C CA . PRO A 1 174 ? -38.352 9.026 18.188 1.00 76.00 174 PRO A CA 1
ATOM 1398 C C . PRO A 1 174 ? -37.357 9.894 17.429 1.00 76.00 174 PRO A C 1
ATOM 1400 O O . PRO A 1 174 ? -36.199 10.007 17.825 1.00 76.00 174 PRO A O 1
ATOM 1403 N N . LEU A 1 175 ? -37.802 10.512 16.337 1.00 71.75 175 LEU A N 1
ATOM 1404 C CA . LEU A 1 175 ? -36.953 11.312 15.449 1.00 71.75 175 LEU A CA 1
ATOM 1405 C C . LEU A 1 175 ? -36.145 12.378 16.223 1.00 71.75 175 LEU A C 1
ATOM 1407 O O . LEU A 1 175 ? -35.015 12.700 15.866 1.00 71.75 175 LEU A O 1
ATOM 1411 N N . ALA A 1 176 ? -36.679 12.840 17.358 1.00 73.44 176 ALA A N 1
ATOM 1412 C CA . ALA A 1 176 ? -36.000 13.710 18.315 1.00 73.44 176 ALA A CA 1
ATOM 1413 C C . ALA A 1 176 ? -34.694 13.124 18.897 1.00 73.44 176 ALA A C 1
ATOM 1415 O O . ALA A 1 176 ? -33.730 13.864 19.073 1.00 73.44 176 ALA A O 1
ATOM 1416 N N . ALA A 1 177 ? -34.622 11.817 19.162 1.00 76.88 177 ALA A N 1
ATOM 1417 C CA . ALA A 1 177 ? -33.424 11.162 19.689 1.00 76.88 177 ALA A CA 1
ATOM 1418 C C . ALA A 1 177 ? -32.300 11.081 18.642 1.00 76.88 177 ALA A C 1
ATOM 1420 O O . ALA A 1 177 ? -31.135 11.294 18.974 1.00 76.88 177 ALA A O 1
ATOM 1421 N N . VAL A 1 178 ? -32.643 10.865 17.367 1.00 78.56 178 VAL A N 1
ATOM 1422 C CA . VAL A 1 178 ? -31.666 10.876 16.262 1.00 78.56 178 VAL A CA 1
ATOM 1423 C C . VAL A 1 178 ? -31.108 12.287 16.054 1.00 78.56 178 VAL A C 1
ATOM 1425 O O . VAL A 1 178 ? -29.899 12.466 15.914 1.00 78.56 178 VAL A O 1
ATOM 1428 N N . VAL A 1 179 ? -31.970 13.308 16.115 1.00 83.94 179 VAL A N 1
ATOM 1429 C CA . VAL A 1 179 ? -31.553 14.716 16.012 1.00 83.94 179 VAL A CA 1
ATOM 1430 C C . VAL A 1 179 ? -30.672 15.129 17.198 1.00 83.94 179 VAL A C 1
ATOM 1432 O O . VAL A 1 179 ? -29.669 15.815 17.002 1.00 83.94 179 VAL A O 1
ATOM 1435 N N . ALA A 1 180 ? -30.994 14.679 18.415 1.00 85.50 180 ALA A N 1
ATOM 1436 C CA . ALA A 1 180 ? -30.190 14.955 19.606 1.00 85.50 180 ALA A CA 1
ATOM 1437 C C . ALA A 1 180 ? -28.792 14.317 19.527 1.00 85.50 180 ALA A C 1
ATOM 1439 O O . ALA A 1 180 ? -27.801 14.981 19.840 1.00 85.50 180 ALA A O 1
ATOM 1440 N N . LEU A 1 181 ? -28.693 13.071 19.050 1.00 86.06 181 LEU A N 1
ATOM 1441 C CA . LEU A 1 181 ? -27.405 12.406 18.821 1.00 86.06 181 LEU A CA 1
ATOM 1442 C C . LEU A 1 181 ? -26.583 13.117 17.740 1.00 86.06 181 LEU A C 1
ATOM 1444 O O . LEU A 1 181 ? -25.389 13.347 17.937 1.00 86.06 181 LEU A O 1
ATOM 1448 N N . GLY A 1 182 ? -27.220 13.536 16.642 1.00 86.25 182 GLY A N 1
ATOM 1449 C CA . GLY A 1 182 ? -26.560 14.294 15.576 1.00 86.25 182 GLY A CA 1
ATOM 1450 C C . GLY A 1 182 ? -25.997 15.637 16.055 1.00 86.25 182 GLY A C 1
ATOM 1451 O O . GLY A 1 182 ? -24.837 15.954 15.788 1.00 86.25 182 GLY A O 1
ATOM 1452 N N . LEU A 1 183 ? -26.778 16.405 16.823 1.00 90.69 183 LEU A N 1
ATOM 1453 C CA . LEU A 1 183 ? -26.326 17.671 17.416 1.00 90.69 183 LEU A CA 1
ATOM 1454 C C . LEU A 1 183 ? -25.195 17.463 18.429 1.00 90.69 183 LEU A C 1
ATOM 1456 O O . LEU A 1 183 ? -24.225 18.221 18.419 1.00 90.69 183 LEU A O 1
ATOM 1460 N N . GLY A 1 184 ? -25.283 16.425 19.266 1.00 90.31 184 GLY A N 1
ATOM 1461 C CA . GLY A 1 184 ? -24.230 16.083 20.223 1.00 90.31 184 GLY A CA 1
ATOM 1462 C C . GLY A 1 184 ? -22.897 15.771 19.537 1.00 90.31 184 GLY A C 1
ATOM 1463 O O . GLY A 1 184 ? -21.854 16.288 19.942 1.00 90.31 184 GLY A O 1
ATOM 1464 N N . LEU A 1 185 ? -22.934 14.994 18.452 1.00 90.88 185 LEU A N 1
ATOM 1465 C CA . LEU A 1 185 ? -21.742 14.616 17.689 1.00 90.88 185 LEU A CA 1
ATOM 1466 C C . LEU A 1 185 ? -21.132 15.828 16.960 1.00 90.88 185 LEU A C 1
ATOM 1468 O O . LEU A 1 185 ? -19.913 16.002 16.957 1.00 90.88 185 LEU A O 1
ATOM 1472 N N . LEU A 1 186 ? -21.969 16.736 16.446 1.00 91.75 186 LEU A N 1
ATOM 1473 C CA . LEU A 1 186 ? -21.524 17.980 15.811 1.00 91.75 186 LEU A CA 1
ATOM 1474 C C . LEU A 1 186 ? -20.855 18.944 16.809 1.00 91.75 186 LEU A C 1
ATOM 1476 O O . LEU A 1 186 ? -19.805 19.516 16.507 1.00 91.75 186 LEU A O 1
ATOM 1480 N N . VAL A 1 187 ? -21.403 19.080 18.022 1.00 94.38 187 VAL A N 1
ATOM 1481 C CA . VAL A 1 187 ? -20.778 19.867 19.103 1.00 94.38 187 VAL A CA 1
ATOM 1482 C C . VAL A 1 187 ? -19.445 19.248 19.537 1.00 94.38 187 VAL A C 1
ATOM 1484 O O . VAL A 1 187 ? -18.472 19.980 19.727 1.00 94.38 187 VAL A O 1
ATOM 1487 N N . ALA A 1 188 ? -19.361 17.918 19.635 1.00 88.94 188 ALA A N 1
ATOM 1488 C CA . ALA A 1 188 ? -18.121 17.219 19.977 1.00 88.94 188 ALA A CA 1
ATOM 1489 C C . ALA A 1 188 ? -17.019 17.430 18.921 1.00 88.94 188 ALA A C 1
ATOM 1491 O O . ALA A 1 188 ? -15.873 17.712 19.282 1.00 88.94 188 ALA A O 1
ATOM 1492 N N . ILE A 1 189 ? -17.360 17.378 17.627 1.00 91.00 189 ILE A N 1
ATOM 1493 C CA . ILE A 1 189 ? -16.424 17.669 16.528 1.00 91.00 189 ILE A CA 1
ATOM 1494 C C . ILE A 1 189 ? -15.926 19.120 16.607 1.00 91.00 189 ILE A C 1
ATOM 1496 O O . ILE A 1 189 ? -14.717 19.360 16.552 1.00 91.00 189 ILE A O 1
ATOM 1500 N N . LEU A 1 190 ? -16.826 20.093 16.795 1.00 90.81 190 LEU A N 1
ATOM 1501 C CA . LEU A 1 190 ? -16.447 21.507 16.932 1.00 90.81 190 LEU A CA 1
ATOM 1502 C C . LEU A 1 190 ? -15.548 21.750 18.153 1.00 90.81 190 LEU A C 1
ATOM 1504 O O . LEU A 1 190 ? -14.574 22.505 18.064 1.00 90.81 190 LEU A O 1
ATOM 1508 N N . TYR A 1 191 ? -15.831 21.082 19.274 1.00 93.19 191 TYR A N 1
ATOM 1509 C CA . TYR A 1 191 ? -14.980 21.121 20.462 1.00 93.19 191 TYR A CA 1
ATOM 1510 C C . TYR A 1 191 ? -13.575 20.572 20.167 1.00 93.19 191 TYR A C 1
ATOM 1512 O O . TYR A 1 191 ? -12.580 21.202 20.536 1.00 93.19 191 TYR A O 1
ATOM 1520 N N . PHE A 1 192 ? -13.472 19.451 19.447 1.00 87.81 192 PHE A N 1
ATOM 1521 C CA . PHE A 1 192 ? -12.188 18.830 19.112 1.00 87.81 192 PHE A CA 1
ATOM 1522 C C . PHE A 1 192 ? -11.343 19.702 18.169 1.00 87.81 192 PHE A C 1
ATOM 1524 O O . PHE A 1 192 ? -10.144 19.879 18.398 1.00 87.81 192 PHE A O 1
ATOM 1531 N N . ILE A 1 193 ? -11.969 20.328 17.166 1.00 83.44 193 ILE A N 1
ATOM 1532 C CA . ILE A 1 193 ? -11.299 21.276 16.257 1.00 83.44 193 ILE A CA 1
ATOM 1533 C C . ILE A 1 193 ? -10.780 22.494 17.032 1.00 83.44 193 ILE A C 1
ATOM 1535 O O . ILE A 1 193 ? -9.647 22.933 16.816 1.00 83.44 193 ILE A O 1
ATOM 1539 N N . ARG A 1 194 ? -11.577 23.030 17.966 1.00 83.75 194 ARG A N 1
ATOM 1540 C CA . ARG A 1 194 ? -11.168 24.181 18.782 1.00 83.75 194 ARG A CA 1
ATOM 1541 C C . ARG A 1 194 ? -10.026 23.825 19.735 1.00 83.75 194 ARG A C 1
ATOM 1543 O O . ARG A 1 194 ? -9.100 24.619 19.881 1.00 83.75 19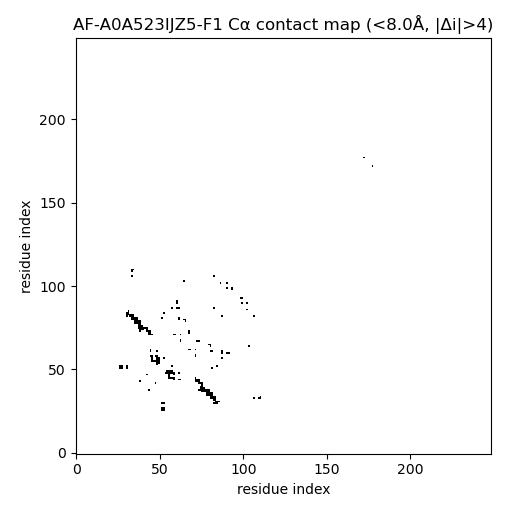4 ARG A O 1
ATOM 1550 N N . LYS A 1 195 ? -10.060 22.632 20.339 1.00 84.38 195 LYS A N 1
ATOM 1551 C CA . LYS A 1 195 ? -9.003 22.140 21.234 1.00 84.38 195 LYS A CA 1
ATOM 1552 C C . LYS A 1 195 ? -7.676 21.942 20.500 1.00 84.38 195 LYS A C 1
ATOM 1554 O O . LYS A 1 195 ? -6.640 22.320 21.039 1.00 84.38 195 LYS A O 1
ATOM 1559 N N . LYS A 1 196 ? -7.697 21.418 19.269 1.00 75.56 196 LYS A N 1
ATOM 1560 C CA . LYS A 1 196 ? -6.470 21.187 18.489 1.00 75.56 196 LYS A CA 1
ATOM 1561 C C . LYS A 1 196 ? -5.699 22.488 18.210 1.00 75.56 196 LYS A C 1
ATOM 1563 O O . LYS A 1 196 ? -4.480 22.496 18.309 1.00 75.56 196 LYS A O 1
ATOM 1568 N N . ARG A 1 197 ? -6.396 23.608 17.981 1.00 69.00 197 ARG A N 1
ATOM 1569 C CA . ARG A 1 197 ? -5.753 24.913 17.722 1.00 69.00 197 ARG A CA 1
ATOM 1570 C C . ARG A 1 197 ? -5.067 25.542 18.940 1.00 69.00 197 ARG A C 1
ATOM 1572 O O . ARG A 1 197 ? -4.220 26.405 18.759 1.00 69.00 197 ARG A O 1
ATOM 1579 N N . ALA A 1 198 ? -5.407 25.131 20.162 1.00 66.56 198 ALA A N 1
ATOM 1580 C CA . ALA A 1 198 ? -4.785 25.672 21.374 1.00 66.56 198 ALA A CA 1
ATOM 1581 C C . ALA A 1 198 ? -3.436 25.007 21.721 1.00 66.56 198 ALA A C 1
ATOM 1583 O O . ALA A 1 198 ? -2.717 25.515 22.575 1.00 66.56 198 ALA A O 1
ATOM 1584 N N . GLY A 1 199 ? -3.094 23.878 21.086 1.00 59.72 199 GLY A N 1
ATOM 1585 C CA . GLY A 1 199 ? -1.865 23.128 21.374 1.00 59.72 199 GLY A CA 1
ATOM 1586 C C . GLY A 1 199 ? -0.649 23.517 20.527 1.00 59.72 199 GLY A C 1
ATOM 1587 O O . GLY A 1 199 ? 0.473 23.223 20.920 1.00 59.72 199 GLY A O 1
ATOM 1588 N N . GLU A 1 200 ? -0.841 24.185 19.387 1.00 55.97 200 GLU A N 1
ATOM 1589 C CA . GLU A 1 200 ? 0.243 24.423 18.417 1.00 55.97 200 GLU A CA 1
ATOM 1590 C C . GLU A 1 200 ? 1.045 25.714 18.675 1.00 55.97 200 GLU A C 1
ATOM 1592 O O . GLU A 1 200 ? 2.114 25.890 18.101 1.00 55.97 200 GLU A O 1
ATOM 1597 N N . THR A 1 201 ? 0.619 26.593 19.591 1.00 56.31 201 THR A N 1
ATOM 1598 C CA . THR A 1 201 ? 1.359 27.836 19.904 1.00 56.31 201 THR A CA 1
ATOM 1599 C C . THR A 1 201 ? 2.394 27.698 21.024 1.00 56.31 201 THR A C 1
ATOM 1601 O O . THR A 1 201 ? 3.087 28.666 21.319 1.00 56.31 201 THR A O 1
ATOM 1604 N N . ALA A 1 202 ? 2.520 26.529 21.660 1.00 56.41 202 ALA A N 1
ATOM 1605 C CA . ALA A 1 202 ? 3.435 26.340 22.792 1.00 56.41 202 ALA A CA 1
ATOM 1606 C C . ALA A 1 202 ? 4.789 25.708 22.421 1.00 56.41 202 ALA A C 1
ATOM 1608 O O . ALA A 1 202 ? 5.686 25.711 23.256 1.00 56.41 202 ALA A O 1
ATOM 1609 N N . TYR A 1 203 ? 4.960 25.182 21.200 1.00 51.91 203 TYR A N 1
ATOM 1610 C CA . TYR A 1 203 ? 6.154 24.392 20.851 1.00 51.91 203 TYR A CA 1
ATOM 1611 C C . TYR A 1 203 ? 7.141 25.086 19.894 1.00 51.91 203 TYR A C 1
ATOM 1613 O O . TYR A 1 203 ? 8.270 24.640 19.775 1.00 51.91 203 TYR A O 1
ATOM 1621 N N . TYR A 1 204 ? 6.770 26.207 19.263 1.00 50.53 204 TYR A N 1
ATOM 1622 C CA . TYR A 1 204 ? 7.657 26.959 18.349 1.00 50.53 204 TYR A CA 1
ATOM 1623 C C . TYR A 1 204 ? 8.081 28.350 18.867 1.00 50.53 204 TYR A C 1
ATOM 1625 O O . TYR A 1 204 ? 8.666 29.133 18.125 1.00 50.53 204 TYR A O 1
ATOM 1633 N N . GLY A 1 205 ? 7.784 28.686 20.129 1.00 51.25 205 GLY A N 1
ATOM 1634 C CA . GLY A 1 205 ? 7.993 30.037 20.674 1.00 51.25 205 GLY A CA 1
ATOM 1635 C C . GLY A 1 205 ? 9.186 30.229 21.617 1.00 51.25 205 GLY A C 1
ATOM 1636 O O . GLY A 1 205 ? 9.471 31.370 21.965 1.00 51.25 205 GLY A O 1
ATOM 1637 N N . ALA A 1 206 ? 9.860 29.162 22.057 1.00 51.94 206 ALA A N 1
ATOM 1638 C CA . ALA A 1 206 ? 10.921 29.271 23.067 1.00 51.94 206 ALA A CA 1
ATOM 1639 C C . ALA A 1 206 ? 12.342 29.325 22.477 1.00 51.94 206 ALA A C 1
ATOM 1641 O O . ALA A 1 206 ? 13.198 29.994 23.050 1.00 51.94 206 ALA A O 1
ATOM 1642 N N . ASP A 1 207 ? 12.582 28.716 21.313 1.00 52.25 207 ASP A N 1
ATOM 1643 C CA . ASP A 1 207 ? 13.958 28.525 20.825 1.00 52.25 207 ASP A CA 1
ATOM 1644 C C . ASP A 1 207 ? 14.451 29.642 19.887 1.00 52.25 207 ASP A C 1
ATOM 1646 O O . ASP A 1 207 ? 15.650 29.858 19.752 1.00 52.25 207 ASP A O 1
ATOM 1650 N N . LEU A 1 208 ? 13.552 30.452 19.311 1.00 53.09 208 LEU A N 1
ATOM 1651 C CA . LEU A 1 208 ? 13.929 31.556 18.408 1.00 53.09 208 LEU A CA 1
ATOM 1652 C C . LEU A 1 208 ? 14.359 32.851 19.124 1.00 53.09 208 LEU A C 1
ATOM 1654 O O . LEU A 1 208 ? 14.758 33.811 18.466 1.00 53.09 208 LEU A O 1
ATOM 1658 N N . ALA A 1 209 ? 14.287 32.904 20.458 1.00 54.47 209 ALA A N 1
ATOM 1659 C CA . ALA A 1 209 ? 14.712 34.070 21.239 1.00 54.47 209 ALA A CA 1
ATOM 1660 C C . ALA A 1 209 ? 16.115 33.927 21.864 1.00 54.47 209 ALA A C 1
ATOM 1662 O O . ALA A 1 209 ? 16.642 34.916 22.371 1.00 54.47 209 ALA A O 1
ATOM 1663 N N . ALA A 1 210 ? 16.730 32.739 21.817 1.00 52.72 210 ALA A N 1
ATOM 1664 C CA . ALA A 1 210 ? 18.052 32.494 22.405 1.00 52.72 210 ALA A CA 1
ATOM 1665 C C . ALA A 1 210 ? 19.210 32.538 21.388 1.00 52.72 210 ALA A C 1
ATOM 1667 O O . ALA A 1 210 ? 20.363 32.679 21.782 1.00 52.72 210 ALA A O 1
ATOM 1668 N N . GLU A 1 211 ? 18.937 32.497 20.082 1.00 49.78 211 GLU A N 1
ATOM 1669 C CA . GLU A 1 211 ? 19.972 32.378 19.044 1.00 49.78 211 GLU A CA 1
ATOM 1670 C C . GLU A 1 211 ? 20.319 33.728 18.382 1.00 49.78 211 GLU A C 1
ATOM 1672 O O . GLU A 1 211 ? 20.382 33.860 17.161 1.00 49.78 211 GLU A O 1
ATOM 1677 N N . LYS A 1 212 ? 20.512 34.787 19.184 1.00 49.94 212 LYS A N 1
ATOM 1678 C CA . LYS A 1 212 ? 20.972 36.093 18.663 1.00 49.94 212 LYS A CA 1
ATOM 1679 C C . LYS A 1 212 ? 22.136 36.732 19.421 1.00 49.94 212 LYS A C 1
ATOM 1681 O O . LYS A 1 212 ? 22.352 37.936 19.295 1.00 49.94 212 LYS A O 1
ATOM 1686 N N . SER A 1 213 ? 22.927 35.961 20.167 1.00 54.06 213 SER A N 1
ATOM 1687 C CA . SER A 1 213 ? 24.145 36.502 20.784 1.00 54.06 213 SER A CA 1
ATOM 1688 C C . SER A 1 213 ? 25.285 35.493 20.924 1.00 54.06 213 SER A C 1
ATOM 1690 O O . SER A 1 213 ? 25.789 35.309 22.023 1.00 54.06 213 SER A O 1
ATOM 1692 N N . GLU A 1 214 ? 25.723 34.837 19.846 1.00 55.12 214 GLU A N 1
ATOM 1693 C CA . GLU A 1 214 ? 27.037 34.161 19.886 1.00 55.12 214 GLU A CA 1
ATOM 1694 C C . GLU A 1 214 ? 27.698 33.938 18.513 1.00 55.12 214 GLU A C 1
ATOM 1696 O O . GLU A 1 214 ? 28.474 33.008 18.332 1.00 55.12 214 GLU A O 1
ATOM 1701 N N . SER A 1 215 ? 27.458 34.818 17.530 1.00 49.38 215 SER A N 1
ATOM 1702 C CA . SER A 1 215 ? 28.179 34.790 16.244 1.00 49.38 215 SER A CA 1
ATOM 1703 C C . SER A 1 215 ? 29.445 35.664 16.262 1.00 49.38 215 SER A C 1
ATOM 1705 O O . SER A 1 215 ? 29.627 36.506 15.384 1.00 49.38 215 SER A O 1
ATOM 1707 N N . ASP A 1 216 ? 30.295 35.512 17.280 1.00 52.72 216 ASP A N 1
ATOM 1708 C CA . ASP A 1 216 ? 31.626 36.146 17.288 1.00 52.72 216 ASP A CA 1
ATOM 1709 C C . ASP A 1 216 ? 32.672 35.320 18.055 1.00 52.72 216 ASP A C 1
ATOM 1711 O O . ASP A 1 216 ? 33.405 35.807 18.916 1.00 52.72 216 ASP A O 1
ATOM 1715 N N . LYS A 1 217 ? 32.729 34.017 17.762 1.00 51.47 217 LYS A N 1
ATOM 1716 C CA . LYS A 1 217 ? 33.881 33.184 18.117 1.00 51.47 217 LYS A CA 1
ATOM 1717 C C . LYS A 1 217 ? 34.376 32.433 16.895 1.00 51.47 217 LYS A C 1
ATOM 1719 O O . LYS A 1 217 ? 33.849 31.398 16.501 1.00 51.47 217 LYS A O 1
ATOM 1724 N N . SER A 1 218 ? 35.425 33.007 16.324 1.00 60.69 218 SER A N 1
ATOM 1725 C CA . SER A 1 218 ? 36.421 32.337 15.506 1.00 60.69 218 SER A CA 1
ATOM 1726 C C . SER A 1 218 ? 36.836 31.012 16.148 1.00 60.69 218 SER A C 1
ATOM 1728 O O . SER A 1 218 ? 37.518 30.975 17.171 1.00 60.69 218 SER A O 1
ATOM 1730 N N . ILE A 1 219 ? 36.431 29.908 15.527 1.00 52.28 219 ILE A N 1
ATOM 1731 C CA . ILE A 1 219 ? 37.014 28.596 15.781 1.00 52.28 219 ILE A CA 1
ATOM 1732 C C . ILE A 1 219 ? 37.729 28.186 14.502 1.00 52.28 219 ILE A C 1
ATOM 1734 O O . ILE A 1 219 ? 37.123 27.842 13.492 1.00 52.28 219 ILE A O 1
ATOM 1738 N N . TYR A 1 220 ? 39.049 28.304 14.582 1.00 55.91 220 TYR A N 1
ATOM 1739 C CA . TYR A 1 220 ? 40.004 27.633 13.722 1.00 55.91 220 TYR A CA 1
ATOM 1740 C C . TYR A 1 220 ? 39.801 26.113 13.820 1.00 55.91 220 TYR A C 1
ATOM 1742 O O . TYR A 1 220 ? 39.896 25.552 14.908 1.00 55.91 220 TYR A O 1
ATOM 1750 N N . LEU A 1 221 ? 39.553 25.480 12.678 1.00 51.06 221 LEU A N 1
ATOM 1751 C CA . LEU A 1 221 ? 39.761 24.060 12.372 1.00 51.06 221 LEU A CA 1
ATOM 1752 C C . LEU A 1 221 ? 40.225 24.082 10.906 1.00 51.06 221 LEU A C 1
ATOM 1754 O O . LEU A 1 221 ? 39.404 24.242 10.010 1.00 51.06 221 LEU A O 1
ATOM 1758 N N . ASP A 1 222 ? 41.499 24.301 10.581 1.00 54.59 222 ASP A N 1
ATOM 1759 C CA . ASP A 1 222 ? 42.645 23.388 10.715 1.00 54.59 222 ASP A CA 1
ATOM 1760 C C . ASP A 1 222 ? 42.262 21.901 10.654 1.00 54.59 222 ASP A C 1
ATOM 1762 O O . ASP A 1 222 ? 41.578 21.393 11.542 1.00 54.59 222 ASP A O 1
ATOM 1766 N N . GLY A 1 223 ? 42.677 21.234 9.573 1.00 53.97 223 GLY A N 1
ATOM 1767 C CA . GLY A 1 223 ? 42.385 19.822 9.305 1.00 53.97 223 GLY A CA 1
ATOM 1768 C C . GLY A 1 223 ? 41.534 19.545 8.060 1.00 53.97 223 GLY A C 1
ATOM 1769 O O . GLY A 1 223 ? 40.630 18.717 8.113 1.00 53.97 223 GLY A O 1
ATOM 1770 N N . PHE A 1 224 ? 41.806 20.213 6.935 1.00 46.06 224 PHE A N 1
ATOM 1771 C CA . PHE A 1 224 ? 41.424 19.681 5.622 1.00 46.06 224 PHE A CA 1
ATOM 1772 C C . PHE A 1 224 ? 42.476 18.624 5.252 1.00 46.06 224 PHE A C 1
ATOM 1774 O O . PHE A 1 224 ? 43.522 18.953 4.699 1.00 46.06 224 PHE A O 1
ATOM 1781 N N . GLU A 1 225 ? 42.245 17.368 5.643 1.00 53.75 225 GLU A N 1
ATOM 1782 C CA . GLU A 1 225 ? 43.007 16.244 5.097 1.00 53.75 225 GLU A CA 1
ATOM 1783 C C . GLU A 1 225 ? 42.616 16.067 3.627 1.00 53.75 225 GLU A C 1
ATOM 1785 O O . GLU A 1 225 ? 41.478 15.754 3.271 1.00 53.75 225 GLU A O 1
ATOM 1790 N N . GLU A 1 226 ? 43.594 16.355 2.782 1.00 56.91 226 GLU A N 1
ATOM 1791 C CA . GLU A 1 226 ? 43.643 16.101 1.355 1.00 56.91 226 GLU A CA 1
ATOM 1792 C C . GLU A 1 226 ? 43.544 14.585 1.130 1.00 56.91 226 GLU A C 1
ATOM 1794 O O . GLU A 1 226 ? 44.492 13.839 1.362 1.00 56.91 226 GLU A O 1
ATOM 1799 N N . TYR A 1 227 ? 42.363 14.103 0.736 1.00 50.62 227 TYR A N 1
ATOM 1800 C CA . TYR A 1 227 ? 42.218 12.727 0.272 1.00 50.62 227 TYR A CA 1
ATOM 1801 C C . TYR A 1 227 ? 42.823 12.624 -1.127 1.00 50.62 227 TYR A C 1
ATOM 1803 O O . TYR A 1 227 ? 42.216 13.027 -2.123 1.00 50.62 227 TYR A O 1
ATOM 1811 N N . ASP A 1 228 ? 44.036 12.079 -1.165 1.00 51.75 228 ASP A N 1
ATOM 1812 C CA . ASP A 1 228 ? 44.730 11.658 -2.371 1.00 51.75 228 ASP A CA 1
ATOM 1813 C C . ASP A 1 228 ? 43.822 10.777 -3.236 1.00 51.75 228 ASP A C 1
ATOM 1815 O O . ASP A 1 228 ? 43.295 9.739 -2.824 1.00 51.75 228 ASP A O 1
ATOM 1819 N N . THR A 1 229 ? 43.665 11.209 -4.483 1.00 59.41 229 THR A N 1
ATOM 1820 C CA . THR A 1 229 ? 42.986 10.477 -5.549 1.00 59.41 229 THR A CA 1
ATOM 1821 C C . THR A 1 229 ? 43.898 9.339 -6.008 1.00 59.41 229 THR A C 1
ATOM 1823 O O . THR A 1 229 ? 44.623 9.457 -6.995 1.00 59.41 229 THR A O 1
ATOM 1826 N N . ALA A 1 230 ? 43.905 8.234 -5.264 1.00 51.62 230 ALA A N 1
ATOM 1827 C CA . ALA A 1 230 ? 44.601 7.015 -5.650 1.00 51.62 230 ALA A CA 1
ATOM 1828 C C . ALA A 1 230 ? 43.716 6.159 -6.574 1.00 51.62 230 ALA A C 1
ATOM 1830 O O . ALA A 1 230 ? 42.728 5.576 -6.140 1.00 51.62 230 ALA A O 1
ATOM 1831 N N . GLY A 1 231 ? 44.108 6.092 -7.849 1.00 52.44 231 GLY A N 1
ATOM 1832 C CA . GLY A 1 231 ? 44.013 4.893 -8.687 1.00 52.44 231 GLY A CA 1
ATOM 1833 C C . GLY A 1 231 ? 42.626 4.294 -8.921 1.00 52.44 231 GLY A C 1
ATOM 1834 O O . GLY A 1 231 ? 42.264 3.297 -8.306 1.00 52.44 231 GLY A O 1
ATOM 1835 N N . ASN A 1 232 ? 41.916 4.810 -9.927 1.00 49.44 232 ASN A N 1
ATOM 1836 C CA . ASN A 1 232 ? 40.989 3.983 -10.700 1.00 49.44 232 ASN A CA 1
ATOM 1837 C C . ASN A 1 232 ? 41.809 2.918 -11.450 1.00 49.44 232 ASN A C 1
ATOM 1839 O O . ASN A 1 232 ? 42.310 3.179 -12.544 1.00 49.44 232 ASN A O 1
ATOM 1843 N N . GLU A 1 233 ? 41.962 1.734 -10.862 1.00 56.72 233 GLU A N 1
ATOM 1844 C CA . GLU A 1 233 ? 42.272 0.523 -11.620 1.00 56.72 233 GLU A CA 1
ATOM 1845 C C . GLU A 1 233 ? 40.960 -0.020 -12.196 1.00 56.72 233 GLU A C 1
ATOM 1847 O O . GLU A 1 233 ? 40.063 -0.480 -11.489 1.00 56.72 233 GLU A O 1
ATOM 1852 N N . GLU A 1 234 ? 40.843 0.120 -13.510 1.00 61.69 234 GLU A N 1
ATOM 1853 C CA . GLU A 1 234 ? 39.803 -0.450 -14.355 1.00 61.69 234 GLU A CA 1
ATOM 1854 C C . GLU A 1 234 ? 39.815 -1.985 -14.196 1.00 61.69 234 GLU A C 1
ATOM 1856 O O . GLU A 1 234 ? 40.855 -2.606 -14.436 1.00 61.69 234 GLU A O 1
ATOM 1861 N N . PRO A 1 235 ? 38.714 -2.645 -13.791 1.00 60.69 235 PRO A N 1
ATOM 1862 C CA . PRO A 1 235 ? 38.677 -4.098 -13.790 1.00 60.69 235 PRO A CA 1
ATOM 1863 C C . PRO A 1 235 ? 38.660 -4.594 -15.238 1.00 60.69 235 PRO A C 1
ATOM 1865 O O . PRO A 1 235 ? 37.665 -4.473 -15.953 1.00 60.69 235 PRO A O 1
ATOM 1868 N N . GLU A 1 236 ? 39.787 -5.161 -15.659 1.00 61.84 236 GLU A N 1
ATOM 1869 C CA . GLU A 1 236 ? 39.965 -5.851 -16.931 1.00 61.84 236 GLU A CA 1
ATOM 1870 C C . GLU A 1 236 ? 38.942 -6.998 -17.033 1.00 61.84 236 GLU A C 1
ATOM 1872 O O . GLU A 1 236 ? 39.021 -8.019 -16.345 1.00 61.84 236 GLU A O 1
ATOM 1877 N N . ILE A 1 237 ? 37.922 -6.805 -17.873 1.00 57.75 237 ILE A N 1
ATOM 1878 C CA . ILE A 1 237 ? 36.898 -7.809 -18.165 1.00 57.75 237 ILE A CA 1
ATOM 1879 C C . ILE A 1 237 ? 37.564 -8.916 -18.989 1.00 57.75 237 ILE A C 1
ATOM 1881 O O . ILE A 1 237 ? 37.628 -8.850 -20.217 1.00 57.75 237 ILE A O 1
ATOM 1885 N N . GLN A 1 238 ? 38.065 -9.949 -18.311 1.00 53.94 238 GLN A N 1
ATOM 1886 C CA . GLN A 1 238 ? 38.502 -11.176 -18.967 1.00 53.94 238 GLN A CA 1
ATOM 1887 C C . GLN A 1 238 ? 37.282 -11.861 -19.587 1.00 53.94 238 GLN A C 1
ATOM 1889 O O . GLN A 1 238 ? 36.387 -12.360 -18.904 1.00 53.94 238 GLN A O 1
ATOM 1894 N N . THR A 1 239 ? 37.239 -11.846 -20.914 1.00 59.81 239 THR A N 1
ATOM 1895 C CA . THR A 1 239 ? 36.217 -12.516 -21.709 1.00 59.81 239 THR A CA 1
ATOM 1896 C C . THR A 1 239 ? 36.383 -14.033 -21.605 1.00 59.81 239 THR A C 1
ATOM 1898 O O . THR A 1 239 ? 37.469 -14.590 -21.737 1.00 59.81 239 THR A O 1
ATOM 1901 N N . GLU A 1 240 ? 35.265 -14.722 -21.392 1.00 56.19 240 GLU A N 1
ATOM 1902 C CA . GLU A 1 240 ? 35.125 -16.159 -21.107 1.00 56.19 240 GLU A CA 1
ATOM 1903 C C . GLU A 1 240 ? 35.546 -17.099 -22.267 1.00 56.19 240 GLU A C 1
ATOM 1905 O O . GLU A 1 240 ? 35.322 -18.310 -22.222 1.00 56.19 240 GLU A O 1
ATOM 1910 N N . ALA A 1 241 ? 36.172 -16.566 -23.320 1.00 56.72 241 ALA A N 1
ATOM 1911 C CA . ALA A 1 241 ? 36.557 -17.308 -24.517 1.00 56.72 241 ALA A CA 1
ATOM 1912 C C . ALA A 1 241 ? 37.879 -18.092 -24.369 1.00 56.72 241 ALA A C 1
ATOM 1914 O O . ALA A 1 241 ? 38.062 -19.089 -25.064 1.00 56.72 241 ALA A O 1
ATOM 1915 N N . GLU A 1 242 ? 38.771 -17.728 -23.440 1.00 54.72 242 GLU A N 1
ATOM 1916 C CA . GLU A 1 242 ? 40.120 -18.328 -23.361 1.00 54.72 242 GLU A CA 1
ATOM 1917 C C . GLU A 1 242 ? 40.228 -19.537 -22.404 1.00 54.72 242 GLU A C 1
ATOM 1919 O O . GLU A 1 242 ? 41.238 -20.239 -22.361 1.00 54.72 242 GLU A O 1
ATOM 1924 N N . LYS A 1 243 ? 39.168 -19.876 -21.656 1.00 54.06 243 LYS A N 1
ATOM 1925 C CA . LYS A 1 243 ? 39.217 -20.989 -20.682 1.00 54.06 243 LYS A CA 1
ATOM 1926 C C . LYS A 1 243 ? 39.002 -22.385 -21.295 1.00 54.06 243 LYS A C 1
ATOM 1928 O O . LYS A 1 243 ? 39.071 -23.379 -20.574 1.00 54.06 243 LYS A O 1
ATOM 1933 N N . LYS A 1 244 ? 38.761 -22.502 -22.607 1.00 58.34 244 LYS A N 1
ATOM 1934 C CA . LYS A 1 244 ? 38.492 -23.801 -23.263 1.00 58.34 244 LYS A CA 1
ATOM 1935 C C . LYS A 1 244 ? 39.690 -24.479 -23.938 1.00 58.34 244 LYS A C 1
ATOM 1937 O O . LYS A 1 244 ? 39.525 -25.604 -24.394 1.00 58.34 244 LYS A O 1
ATOM 1942 N N . GLU A 1 245 ? 40.891 -23.895 -23.935 1.00 56.69 245 GLU A N 1
ATOM 1943 C CA . GLU A 1 245 ? 42.044 -24.490 -24.647 1.00 56.69 245 GLU A CA 1
ATOM 1944 C C . GLU A 1 245 ? 43.063 -25.229 -23.752 1.00 56.69 245 GLU A C 1
ATOM 1946 O O . GLU A 1 245 ? 44.033 -25.794 -24.242 1.00 56.69 245 GLU A O 1
ATOM 1951 N N . LYS A 1 246 ? 42.845 -25.316 -22.431 1.00 55.00 246 LYS A N 1
ATOM 1952 C CA . LYS A 1 246 ? 43.778 -25.999 -21.501 1.00 55.00 246 LYS A CA 1
ATOM 1953 C C . LYS A 1 246 ? 43.292 -27.328 -20.923 1.00 55.00 246 LYS A C 1
ATOM 1955 O O . LYS A 1 246 ? 43.800 -27.779 -19.902 1.00 55.00 246 LYS A O 1
ATOM 1960 N N . GLN A 1 247 ? 42.330 -27.976 -21.575 1.00 51.56 247 GLN A N 1
ATOM 1961 C CA . GLN A 1 247 ? 41.812 -29.278 -21.140 1.00 51.56 247 GLN A CA 1
ATOM 1962 C C . GLN A 1 247 ? 41.895 -30.354 -22.232 1.00 51.56 247 GLN A C 1
ATOM 1964 O O . GLN A 1 247 ? 41.015 -31.198 -22.326 1.00 51.56 247 GLN A O 1
ATOM 1969 N N . VAL A 1 248 ? 42.944 -30.334 -23.062 1.00 60.56 248 VAL A N 1
ATOM 1970 C CA . VAL A 1 248 ? 43.316 -31.471 -23.925 1.00 60.56 248 VAL A CA 1
ATOM 1971 C C . VAL A 1 248 ? 44.842 -31.526 -24.087 1.00 60.56 248 VAL A C 1
ATOM 1973 O O . VAL A 1 248 ? 45.354 -31.161 -25.138 1.00 60.56 248 VAL A O 1
ATOM 1976 N N . VAL A 1 249 ? 45.567 -31.957 -23.048 1.00 53.56 249 VAL A N 1
ATOM 1977 C CA . VAL A 1 249 ? 46.861 -32.670 -23.150 1.00 53.56 249 VAL A CA 1
ATOM 1978 C C . VAL A 1 249 ? 46.962 -33.629 -21.972 1.00 53.56 249 VAL A C 1
ATOM 1980 O O . VAL A 1 249 ? 46.712 -33.166 -20.837 1.00 53.56 249 VAL A O 1
#

Foldseek 3Di:
DVVVVVVVVVVVVVVVVCVVVVLVVVLLVVLQAKDKDQDAVPDFLLVVCCNRVVGSVLSVVQCVLQVPPPDRDDDGRDIGIDHRPVLSVCLVVDPDPVVNVVSSVVRVVRVVVVVPDDDDPDDDPPPPPDDDDDDDDDDDDDDDDDDDDDDDDDDPDDDPDDDPPPPPPPPPPPVVNVVVVVVVVVVVVVVVVVVVVVPPPPPPPPPVVPPDPDPPDDDDDDDPPDDDPDDPPDPDPDDPPPPPPPPDD

Sequence (249 aa):
MKKYILATLFLGLFVLFLEPAETLLSNFLRLEQPTVHEVEDGDWLSKIALKYYGNPTFWQELELINRAPEGNLVFPGEKVIVPSFKIIQQIRNTKKLSEVNRLIKEQQNILISTSVQPNNHQEVEKSQAEKTVTRSAKESAKFEIAKDVGRIIDFEQQLAESSPDQVLLTSSIPLAAVVALGLGLLVAILYFIRKKRAGETAYYGADLAAEKSESDKSIYLDGFEEYDTAGNEEPEIQTEAEKKEKQVV

Radius of gyration: 34.09 Å; Cα contacts (8 Å, |Δi|>4): 114; chains: 1; bounding box: 86×92×52 Å